Protein AF-A0A9E5M2W6-F1 (afdb_monomer)

Structure (mmCIF, N/CA/C/O backbone):
data_AF-A0A9E5M2W6-F1
#
_entry.id   AF-A0A9E5M2W6-F1
#
loop_
_atom_site.group_PDB
_atom_site.id
_atom_site.type_symbol
_atom_site.label_atom_id
_atom_site.label_alt_id
_atom_site.label_comp_id
_atom_site.label_asym_id
_atom_site.label_entity_id
_atom_site.label_seq_id
_atom_site.pdbx_PDB_ins_code
_atom_site.Cartn_x
_atom_site.Cartn_y
_atom_site.Cartn_z
_atom_site.occupancy
_atom_site.B_iso_or_equiv
_atom_site.auth_seq_id
_atom_site.auth_comp_id
_atom_site.auth_asym_id
_atom_site.auth_atom_id
_atom_site.pdbx_PDB_model_num
ATOM 1 N N . MET A 1 1 ? -10.800 33.051 -16.393 1.00 38.50 1 MET A N 1
ATOM 2 C CA . MET A 1 1 ? -10.737 33.554 -15.007 1.00 38.50 1 MET A CA 1
ATOM 3 C C . MET A 1 1 ? -11.133 32.403 -14.106 1.00 38.50 1 MET A C 1
ATOM 5 O O . MET A 1 1 ? -12.300 32.042 -14.098 1.00 38.50 1 MET A O 1
ATOM 9 N N . LEU A 1 2 ? -10.164 31.761 -13.456 1.00 43.88 2 LEU A N 1
ATOM 10 C CA . LEU A 1 2 ? -10.445 30.832 -12.364 1.00 43.88 2 LEU A CA 1
ATOM 11 C C . LEU A 1 2 ? -10.781 31.707 -11.156 1.00 43.88 2 LEU A C 1
ATOM 13 O O . LEU A 1 2 ? -9.958 32.526 -10.751 1.00 43.88 2 LEU A O 1
ATOM 17 N N . HIS A 1 3 ? -12.013 31.623 -10.663 1.00 47.31 3 HIS A N 1
ATOM 18 C CA . HIS A 1 3 ? -12.358 32.225 -9.384 1.00 47.31 3 HIS A CA 1
ATOM 19 C C . HIS A 1 3 ? -11.571 31.467 -8.318 1.00 47.31 3 HIS A C 1
ATOM 21 O O . HIS A 1 3 ? -11.836 30.289 -8.101 1.00 47.31 3 HIS A O 1
ATOM 27 N N . ALA A 1 4 ? -10.585 32.122 -7.704 1.00 54.38 4 ALA A N 1
ATOM 28 C CA . ALA A 1 4 ? -9.990 31.628 -6.474 1.00 54.38 4 ALA A CA 1
ATOM 29 C C . ALA A 1 4 ? -11.119 31.559 -5.440 1.00 54.38 4 ALA A C 1
ATOM 31 O O . ALA A 1 4 ? -11.655 32.587 -5.025 1.00 54.38 4 ALA A O 1
ATOM 32 N N . THR A 1 5 ? -11.560 30.346 -5.124 1.00 65.81 5 THR A N 1
ATOM 33 C CA . THR A 1 5 ? -12.437 30.081 -3.989 1.00 65.81 5 THR A CA 1
ATOM 34 C C . THR A 1 5 ? -11.705 30.519 -2.731 1.00 65.81 5 THR A C 1
ATOM 36 O O . THR A 1 5 ? -10.530 30.192 -2.569 1.00 65.81 5 THR A O 1
ATOM 39 N N . GLU A 1 6 ? -12.358 31.295 -1.863 1.00 70.19 6 GLU A N 1
ATOM 40 C CA . GLU A 1 6 ? -11.755 31.631 -0.573 1.00 70.19 6 GLU A CA 1
ATOM 41 C C . GLU A 1 6 ? -11.364 30.338 0.160 1.00 70.19 6 GLU A C 1
ATOM 43 O O . GLU A 1 6 ? -12.131 29.367 0.129 1.00 70.19 6 GLU A O 1
ATOM 48 N N . PRO A 1 7 ? -10.178 30.293 0.792 1.00 76.56 7 PRO A N 1
ATOM 49 C CA . PRO A 1 7 ? -9.745 29.109 1.510 1.00 76.56 7 PRO A CA 1
ATOM 50 C C . PRO A 1 7 ? -10.755 28.797 2.613 1.00 76.56 7 PRO A C 1
ATOM 52 O O . PRO A 1 7 ? -11.152 29.676 3.382 1.00 76.56 7 PRO A O 1
ATOM 55 N N . SER A 1 8 ? -11.173 27.534 2.690 1.00 80.44 8 SER A N 1
ATOM 56 C CA . SER A 1 8 ? -12.037 27.080 3.780 1.00 80.44 8 SER A CA 1
ATOM 57 C C . SER A 1 8 ? -11.358 27.355 5.128 1.00 80.44 8 SER A C 1
ATOM 59 O O . SER A 1 8 ? -10.136 27.198 5.237 1.00 80.44 8 SER A O 1
ATOM 61 N N . PRO A 1 9 ? -12.110 27.767 6.166 1.00 88.50 9 PRO A N 1
ATOM 62 C CA . PRO A 1 9 ? -11.534 27.965 7.489 1.00 88.50 9 PRO A CA 1
ATOM 63 C C . PRO A 1 9 ? -10.910 26.656 8.000 1.00 88.50 9 PRO A C 1
ATOM 65 O O . PRO A 1 9 ? -11.393 25.570 7.659 1.00 88.50 9 PRO A O 1
ATOM 68 N N . PRO A 1 10 ? -9.852 26.728 8.827 1.00 91.38 10 PRO A N 1
ATOM 69 C CA . PRO A 1 10 ? -9.228 25.533 9.372 1.00 91.38 10 PRO A CA 1
ATOM 70 C C . PRO A 1 10 ? -10.214 24.754 10.248 1.00 91.38 10 PRO A C 1
ATOM 72 O O . PRO A 1 10 ? -11.091 25.329 10.896 1.00 91.38 10 PRO A O 1
ATOM 75 N N . LEU A 1 11 ? -10.029 23.436 10.315 1.00 93.12 11 LEU A N 1
ATOM 76 C CA . LEU A 1 11 ? -10.733 22.596 11.278 1.00 93.12 11 LEU A CA 1
ATOM 77 C C . LEU A 1 11 ? -10.280 22.966 12.701 1.00 93.12 11 LEU A C 1
ATOM 79 O O . LEU A 1 11 ? -9.089 22.907 13.006 1.00 93.12 11 LEU A O 1
ATOM 83 N N . VAL A 1 12 ? -11.223 23.322 13.579 1.00 94.50 12 VAL A N 1
ATOM 84 C CA . VAL A 1 12 ? -10.950 23.681 14.981 1.00 94.50 12 VAL A CA 1
ATOM 85 C C . VAL A 1 12 ? -11.783 22.808 15.915 1.00 94.50 12 VAL A C 1
ATOM 87 O O . VAL A 1 12 ? -13.001 22.723 15.774 1.00 94.50 12 VAL A O 1
ATOM 90 N N . TYR A 1 13 ? -11.129 22.189 16.899 1.00 94.00 13 TYR A N 1
ATOM 91 C CA . TYR A 1 13 ? -11.796 21.500 18.002 1.00 94.00 13 TYR A CA 1
ATOM 92 C C . TYR A 1 13 ? -12.047 22.476 19.159 1.00 94.00 13 TYR A C 1
ATOM 94 O O . TYR A 1 13 ? -11.116 23.095 19.666 1.00 94.00 13 TYR A O 1
ATOM 102 N N . THR A 1 14 ? -13.306 22.609 19.577 1.00 96.12 14 THR A N 1
ATOM 103 C CA . THR A 1 14 ? -13.747 23.530 20.644 1.00 96.12 14 THR A CA 1
ATOM 104 C C . THR A 1 14 ? -14.371 22.809 21.842 1.00 96.12 14 THR A C 1
ATOM 106 O O . THR A 1 14 ? -14.971 23.446 22.708 1.00 96.12 14 THR A O 1
ATOM 109 N N . GLY A 1 15 ? -14.273 21.477 21.891 1.00 95.44 15 GLY A N 1
ATOM 110 C CA . GLY A 1 15 ? -14.850 20.679 22.969 1.00 95.44 15 GLY A CA 1
ATOM 111 C C . GLY A 1 15 ? -14.045 20.775 24.274 1.00 95.44 15 GLY A C 1
ATOM 112 O O . GLY A 1 15 ? -12.842 21.029 24.237 1.00 95.44 15 GLY A O 1
ATOM 113 N N . PRO A 1 16 ? -14.683 20.540 25.435 1.00 95.88 16 PRO A N 1
ATOM 114 C CA . PRO A 1 16 ? -14.036 20.662 26.742 1.00 95.88 16 PRO A CA 1
ATOM 115 C C . PRO A 1 16 ? -13.227 19.419 27.155 1.00 95.88 16 PRO A C 1
ATOM 117 O O . PRO A 1 16 ? -12.660 19.408 28.241 1.00 95.88 16 PRO A O 1
ATOM 120 N N . THR A 1 17 ? -13.226 18.346 26.354 1.00 95.31 17 THR A N 1
ATOM 121 C CA . THR A 1 17 ? -12.595 17.064 26.713 1.00 95.31 17 THR A CA 1
ATOM 122 C C . THR A 1 17 ? -11.084 17.199 26.887 1.00 95.31 17 THR A C 1
ATOM 124 O O . THR A 1 17 ? -10.396 17.665 25.979 1.00 95.31 17 THR A O 1
ATOM 127 N N . GLU A 1 18 ? -10.576 16.699 28.011 1.00 94.44 18 GLU A N 1
ATOM 128 C CA . GLU A 1 18 ? -9.147 16.560 28.301 1.00 94.44 18 GLU A CA 1
ATOM 129 C C . GLU A 1 18 ? -8.697 15.099 28.140 1.00 94.44 18 GLU A C 1
ATOM 131 O O . GLU A 1 18 ? -9.492 14.174 28.306 1.00 94.44 18 GLU A O 1
ATOM 136 N N . ILE A 1 19 ? -7.417 14.889 27.815 1.00 96.19 19 ILE A N 1
ATOM 137 C CA . ILE A 1 19 ? -6.820 13.561 27.612 1.00 96.19 19 ILE A CA 1
ATOM 138 C C . ILE A 1 19 ? -5.817 13.296 28.736 1.00 96.19 19 ILE A C 1
ATOM 140 O O . ILE A 1 19 ? -4.881 14.071 28.938 1.00 96.19 19 ILE A O 1
ATOM 144 N N . ALA A 1 20 ? -5.990 12.185 29.450 1.00 96.62 20 ALA A N 1
ATOM 145 C CA . ALA A 1 20 ? -5.060 11.726 30.475 1.00 96.62 20 ALA A CA 1
ATOM 146 C C . ALA A 1 20 ? -3.913 10.894 29.876 1.00 96.62 20 ALA A C 1
ATOM 148 O O . ALA A 1 20 ? -4.056 10.264 28.833 1.00 96.62 20 ALA A O 1
ATOM 149 N N . ALA A 1 21 ? -2.776 10.810 30.572 1.00 96.56 21 ALA A N 1
ATOM 150 C CA . ALA A 1 21 ? -1.654 9.943 30.190 1.00 96.56 21 ALA A CA 1
ATOM 151 C C . ALA A 1 21 ? -1.866 8.469 30.615 1.00 96.56 21 ALA A C 1
ATOM 153 O O . ALA A 1 21 ? -0.962 7.828 31.151 1.00 96.56 21 ALA A O 1
ATOM 154 N N . THR A 1 22 ? -3.075 7.937 30.420 1.00 96.88 22 THR A N 1
ATOM 155 C CA . THR A 1 22 ? -3.426 6.520 30.613 1.00 96.88 22 THR A CA 1
ATOM 156 C C . THR A 1 22 ? -3.586 5.826 29.262 1.00 96.88 22 THR A C 1
ATOM 158 O O . THR A 1 22 ? -3.711 6.481 28.231 1.00 96.88 22 THR A O 1
ATOM 161 N N . ALA A 1 23 ? -3.592 4.490 29.247 1.00 95.88 23 ALA A N 1
ATOM 162 C CA . ALA A 1 23 ? -3.685 3.723 28.000 1.00 95.88 23 ALA A CA 1
ATOM 163 C C . ALA A 1 23 ? -4.969 4.009 27.189 1.00 95.88 23 ALA A C 1
ATOM 165 O O . ALA A 1 23 ? -4.945 3.936 25.965 1.00 95.88 23 ALA A O 1
ATOM 166 N N . ASP A 1 24 ? -6.069 4.344 27.864 1.00 95.88 24 ASP A N 1
ATOM 167 C CA . ASP A 1 24 ? -7.360 4.722 27.275 1.00 95.88 24 ASP A CA 1
ATOM 168 C C . ASP A 1 24 ? -7.579 6.247 27.208 1.00 95.88 24 ASP A C 1
ATOM 170 O O . ASP A 1 24 ? -8.640 6.714 26.796 1.00 95.88 24 ASP A O 1
ATOM 174 N N . GLY A 1 25 ? -6.598 7.037 27.650 1.00 97.00 25 GLY A N 1
ATOM 175 C CA . GLY A 1 25 ? -6.682 8.492 27.706 1.00 97.00 25 GLY A CA 1
ATOM 176 C C . GLY A 1 25 ? -7.697 9.051 28.708 1.00 97.00 25 GLY A C 1
ATOM 177 O O . GLY A 1 25 ? -7.970 10.249 28.664 1.00 97.00 25 GLY A O 1
ATOM 178 N N . GLY A 1 26 ? -8.299 8.224 29.573 1.00 96.00 26 GLY A N 1
ATOM 179 C CA . GLY A 1 26 ? -9.438 8.617 30.410 1.00 96.00 26 GLY A CA 1
ATOM 180 C C . GLY A 1 26 ? -10.715 8.888 29.603 1.00 96.00 26 GLY A C 1
ATOM 181 O O . GLY A 1 26 ? -11.652 9.509 30.109 1.00 96.00 26 GLY A O 1
ATOM 182 N N . LEU A 1 27 ? -10.749 8.448 28.342 1.00 96.31 27 LEU A N 1
ATOM 183 C CA . LEU A 1 27 ? -11.842 8.701 27.415 1.00 96.31 27 LEU A CA 1
ATOM 184 C C . LEU A 1 27 ? -12.935 7.642 27.564 1.00 96.31 27 LEU A C 1
ATOM 186 O O . LEU A 1 27 ? -12.668 6.446 27.666 1.00 96.31 27 LEU A O 1
ATOM 190 N N . GLN A 1 28 ? -14.191 8.083 27.527 1.00 94.56 28 GLN A N 1
ATOM 191 C CA . GLN A 1 28 ? -15.324 7.163 27.494 1.00 94.56 28 GLN A CA 1
ATOM 192 C C . GLN A 1 28 ? -15.474 6.576 26.082 1.00 94.56 28 GLN A C 1
ATOM 194 O O . GLN A 1 28 ? -15.609 7.347 25.125 1.00 94.56 28 GLN A O 1
ATOM 199 N N . PRO A 1 29 ? -15.473 5.240 25.919 1.00 94.62 29 PRO A N 1
ATOM 200 C CA . PRO A 1 29 ? -15.687 4.629 24.618 1.00 94.62 29 PRO A CA 1
ATOM 201 C C . PRO A 1 29 ? -17.121 4.874 24.140 1.00 94.62 29 PRO A C 1
ATOM 203 O O . PRO A 1 29 ? -18.081 4.814 24.911 1.00 94.62 29 PRO A O 1
ATOM 206 N N . VAL A 1 30 ? -17.277 5.111 22.839 1.00 96.94 30 VAL A N 1
ATOM 207 C CA . VAL A 1 30 ? -18.600 5.172 22.207 1.00 96.94 30 VAL A CA 1
ATOM 208 C C . VAL A 1 30 ? -19.213 3.767 22.189 1.00 96.94 30 VAL A C 1
ATOM 210 O O . VAL A 1 30 ? -18.532 2.778 21.912 1.00 96.94 30 VAL A O 1
ATOM 213 N N . VAL A 1 31 ? -20.512 3.668 22.483 1.00 97.62 31 VAL A N 1
ATOM 214 C CA . VAL A 1 31 ? -21.247 2.393 22.476 1.00 97.62 31 VAL A CA 1
ATOM 215 C C . VAL A 1 31 ? -21.159 1.733 21.097 1.00 97.62 31 VAL A C 1
ATOM 217 O O . VAL A 1 31 ? -21.413 2.372 20.080 1.00 97.62 31 VAL A O 1
ATOM 220 N N . GLY A 1 32 ? -20.843 0.436 21.072 1.00 97.31 32 GLY A N 1
ATOM 221 C CA . GLY A 1 32 ? -20.819 -0.374 19.848 1.00 97.31 32 GLY A CA 1
ATOM 222 C C . GLY A 1 32 ? -19.465 -0.452 19.138 1.00 97.31 32 GLY A C 1
ATOM 223 O O . GLY A 1 32 ? -19.370 -1.140 18.125 1.00 97.31 32 GLY A O 1
ATOM 224 N N . VAL A 1 33 ? -18.413 0.193 19.658 1.00 97.44 33 VAL A N 1
ATOM 225 C CA . VAL A 1 33 ? -17.051 0.044 19.120 1.00 97.44 33 VAL A CA 1
ATOM 226 C C . VAL A 1 33 ? -16.557 -1.395 19.294 1.00 97.44 33 VAL A C 1
ATOM 228 O O . VAL A 1 33 ? -16.679 -1.985 20.367 1.00 97.44 33 VAL A O 1
ATOM 231 N N . GLN A 1 34 ? -15.965 -1.944 18.233 1.00 97.31 34 GLN A N 1
ATOM 232 C CA . GLN A 1 34 ? -15.329 -3.259 18.222 1.00 97.31 34 GLN A CA 1
ATOM 233 C C . GLN A 1 34 ? -13.864 -3.113 17.804 1.00 97.31 34 GLN A C 1
ATOM 235 O O . GLN A 1 34 ? -13.566 -2.545 16.754 1.00 97.31 34 GLN A O 1
ATOM 240 N N . ASN A 1 35 ? -12.942 -3.639 18.612 1.00 97.12 35 ASN A N 1
ATOM 241 C CA . ASN A 1 35 ? -11.522 -3.698 18.273 1.00 97.12 35 ASN A CA 1
ATOM 242 C C . ASN A 1 35 ? -11.198 -5.083 17.706 1.00 97.12 35 ASN A C 1
ATOM 244 O O . ASN A 1 35 ? -11.114 -6.059 18.449 1.00 97.12 35 ASN A O 1
ATOM 248 N N . ILE A 1 36 ? -11.027 -5.163 16.387 1.00 97.19 36 ILE A N 1
ATOM 249 C CA . ILE A 1 36 ? -10.734 -6.411 15.677 1.00 97.19 36 ILE A CA 1
ATOM 250 C C . ILE A 1 36 ? -9.246 -6.455 15.329 1.00 97.19 36 ILE A C 1
ATOM 252 O O . ILE A 1 36 ? -8.735 -5.583 14.626 1.00 97.19 36 ILE A O 1
ATOM 256 N N . GLN A 1 37 ? -8.538 -7.473 15.819 1.00 95.44 37 GLN A N 1
ATOM 257 C CA . GLN A 1 37 ? -7.155 -7.726 15.422 1.00 95.44 37 GLN A CA 1
ATOM 258 C C . GLN A 1 37 ? -7.145 -8.461 14.080 1.00 95.44 37 GLN A C 1
ATOM 260 O O . GLN A 1 37 ? -7.501 -9.632 14.015 1.00 95.44 37 GLN A O 1
ATOM 265 N N . VAL A 1 38 ? -6.719 -7.769 13.022 1.00 94.25 38 VAL A N 1
ATOM 266 C CA . VAL A 1 38 ? -6.640 -8.339 11.665 1.00 94.25 38 VAL A CA 1
ATOM 267 C C . VAL A 1 38 ? -5.375 -9.171 11.462 1.00 94.25 38 VAL A C 1
ATOM 269 O O . VAL A 1 38 ? -5.398 -10.179 10.770 1.00 94.25 38 VAL A O 1
ATOM 272 N N . PHE A 1 39 ? -4.269 -8.757 12.079 1.00 92.12 39 PHE A N 1
ATOM 273 C CA . PHE A 1 39 ? -2.987 -9.440 11.972 1.00 92.12 39 PHE A CA 1
ATOM 274 C C . PHE A 1 39 ? -2.263 -9.431 13.318 1.00 92.12 39 PHE A C 1
ATOM 276 O O . PHE A 1 39 ? -2.272 -8.426 14.037 1.00 92.12 39 PHE A O 1
ATOM 283 N N . ARG A 1 40 ? -1.610 -10.547 13.656 1.00 92.19 40 ARG A N 1
ATOM 284 C CA . ARG A 1 40 ? -0.809 -10.702 14.875 1.00 92.19 40 ARG A CA 1
ATOM 285 C C . ARG A 1 40 ? 0.581 -11.211 14.519 1.00 92.19 40 ARG A C 1
ATOM 287 O O . ARG A 1 40 ? 0.759 -12.396 14.263 1.00 92.19 40 ARG A O 1
ATOM 294 N N . ALA A 1 41 ? 1.576 -10.330 14.564 1.00 92.12 41 ALA A N 1
ATOM 295 C CA . ALA A 1 41 ? 2.956 -10.700 14.274 1.00 92.12 41 ALA A CA 1
ATOM 296 C C . ALA A 1 41 ? 3.468 -11.805 15.215 1.00 92.12 41 ALA A C 1
ATOM 298 O O . ALA A 1 41 ? 3.315 -11.723 16.439 1.00 92.12 41 ALA A O 1
ATOM 299 N N . ASN A 1 42 ? 4.107 -12.830 14.647 1.00 90.44 42 ASN A N 1
ATOM 300 C CA . ASN A 1 42 ? 4.732 -13.904 15.412 1.00 90.44 42 ASN A CA 1
ATOM 301 C C . ASN A 1 42 ? 5.871 -14.563 14.621 1.00 90.44 42 ASN A C 1
ATOM 303 O O . ASN A 1 42 ? 5.649 -15.484 13.840 1.00 90.44 42 ASN A O 1
ATOM 307 N N . ARG A 1 43 ? 7.112 -14.120 14.851 1.00 87.12 43 ARG A N 1
ATOM 308 C CA . ARG A 1 43 ? 8.281 -14.641 14.125 1.00 87.12 43 ARG A CA 1
ATOM 309 C C . ARG A 1 43 ? 8.592 -16.106 14.442 1.00 87.12 43 ARG A C 1
ATOM 311 O O . ARG A 1 43 ? 9.011 -16.840 13.556 1.00 87.12 43 ARG A O 1
ATOM 318 N N . THR A 1 44 ? 8.428 -16.530 15.695 1.00 86.38 44 THR A N 1
ATOM 319 C CA . THR A 1 44 ? 8.815 -17.881 16.147 1.00 86.38 44 THR A CA 1
ATOM 320 C C . THR A 1 44 ? 7.743 -18.933 15.874 1.00 86.38 44 THR A C 1
ATOM 322 O O . THR A 1 44 ? 8.048 -20.122 15.882 1.00 86.38 44 THR A O 1
ATOM 325 N N . ALA A 1 45 ? 6.507 -18.509 15.601 1.00 82.94 45 ALA A N 1
ATOM 326 C CA . ALA A 1 45 ? 5.417 -19.377 15.178 1.00 82.94 45 ALA A CA 1
ATOM 327 C C . ALA A 1 45 ? 4.562 -18.689 14.100 1.00 82.94 45 ALA A C 1
ATOM 329 O O . ALA A 1 45 ? 3.396 -18.360 14.326 1.00 82.94 45 ALA A O 1
ATOM 330 N N . SER A 1 46 ? 5.152 -18.482 12.918 1.00 74.38 46 SER A N 1
ATOM 331 C CA . SER A 1 46 ? 4.534 -17.764 11.790 1.00 74.38 46 SER A CA 1
ATOM 332 C C . SER A 1 46 ? 3.276 -18.435 11.233 1.00 74.38 46 SER A C 1
ATOM 334 O O . SER A 1 46 ? 2.454 -17.768 10.615 1.00 74.38 46 SER A O 1
ATOM 336 N N . ALA A 1 47 ? 3.047 -19.720 11.521 1.00 70.12 47 ALA A N 1
ATOM 337 C CA . ALA A 1 47 ? 1.767 -20.381 11.249 1.00 70.12 47 ALA A CA 1
ATOM 338 C C . ALA A 1 47 ? 0.578 -19.710 11.973 1.00 70.12 47 ALA A C 1
ATOM 340 O O . ALA A 1 47 ? -0.554 -19.820 11.518 1.00 70.12 47 ALA A O 1
ATOM 341 N N . HIS A 1 48 ? 0.829 -18.993 13.076 1.00 67.06 48 HIS A N 1
ATOM 342 C CA . HIS A 1 48 ? -0.162 -18.173 13.787 1.00 67.06 48 HIS A CA 1
ATOM 343 C C . HIS A 1 48 ? -0.177 -16.701 13.339 1.00 67.06 48 HIS A C 1
ATOM 345 O O . HIS A 1 48 ? -0.895 -15.897 13.927 1.00 67.06 48 HIS A O 1
ATOM 351 N N . ALA A 1 49 ? 0.640 -16.352 12.346 1.00 75.56 49 ALA A N 1
ATOM 352 C CA . ALA A 1 49 ? 0.734 -15.039 11.712 1.00 75.56 49 ALA A CA 1
ATOM 353 C C . ALA A 1 49 ? 0.554 -15.181 10.191 1.00 75.56 49 ALA A C 1
ATOM 355 O O . ALA A 1 49 ? 1.242 -14.527 9.410 1.00 75.56 49 ALA A O 1
ATOM 356 N N . ASP A 1 50 ? -0.306 -16.115 9.774 1.00 73.44 50 ASP A N 1
ATOM 357 C CA . ASP A 1 50 ? -0.668 -16.351 8.373 1.00 73.44 50 ASP A CA 1
ATOM 358 C C . ASP A 1 50 ? 0.528 -16.547 7.421 1.00 73.44 50 ASP A C 1
ATOM 360 O O . ASP A 1 50 ? 0.484 -16.205 6.242 1.00 73.44 50 ASP A O 1
ATOM 364 N N . GLY A 1 51 ? 1.622 -17.111 7.941 1.00 70.31 51 GLY A N 1
ATOM 365 C CA . GLY A 1 51 ? 2.849 -17.388 7.196 1.00 70.31 51 GLY A CA 1
ATOM 366 C C . GLY A 1 51 ? 3.833 -16.219 7.105 1.00 70.31 51 GLY A C 1
ATOM 367 O O . GLY A 1 51 ? 4.948 -16.425 6.628 1.00 70.31 51 GLY A O 1
ATOM 368 N N . LEU A 1 52 ? 3.486 -15.026 7.597 1.00 77.19 52 LEU A N 1
ATOM 369 C CA . LEU A 1 52 ? 4.402 -13.885 7.648 1.00 77.19 52 LEU A CA 1
ATOM 370 C C . LEU A 1 52 ? 5.327 -13.978 8.873 1.00 77.19 52 LEU A C 1
ATOM 372 O O . LEU A 1 52 ? 4.900 -14.273 9.989 1.00 77.19 52 LEU A O 1
ATOM 376 N N . THR A 1 53 ? 6.617 -13.701 8.676 1.00 83.38 53 THR A N 1
ATOM 377 C CA . THR A 1 53 ? 7.630 -13.656 9.753 1.00 83.38 53 THR A CA 1
ATOM 378 C C . THR A 1 53 ? 7.931 -12.240 10.248 1.00 83.38 53 T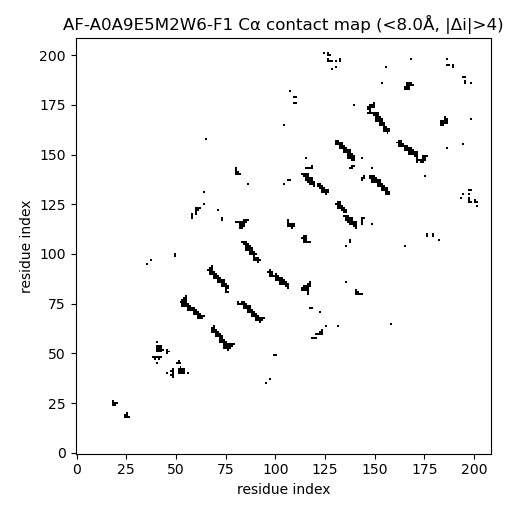HR A C 1
ATOM 380 O O . THR A 1 53 ? 8.670 -12.066 11.223 1.00 83.38 53 THR A O 1
ATOM 383 N N . ASP A 1 54 ? 7.369 -11.244 9.567 1.00 90.44 54 ASP A N 1
ATOM 384 C CA . ASP A 1 54 ? 7.599 -9.820 9.784 1.00 90.44 54 ASP A CA 1
ATOM 385 C C . ASP A 1 54 ? 6.992 -9.344 11.104 1.00 90.44 54 ASP A C 1
ATOM 387 O O . ASP A 1 54 ? 5.823 -9.599 11.414 1.00 90.44 54 ASP A O 1
ATOM 391 N N . THR A 1 55 ? 7.786 -8.620 11.895 1.00 93.94 55 THR A N 1
ATOM 392 C CA . THR A 1 55 ? 7.324 -8.030 13.161 1.00 93.94 55 THR A CA 1
ATOM 393 C C . THR A 1 55 ? 7.220 -6.514 13.121 1.00 93.94 55 THR A C 1
ATOM 395 O O . THR A 1 55 ? 6.629 -5.944 14.033 1.00 93.94 55 THR A O 1
ATOM 398 N N . TYR A 1 56 ? 7.730 -5.867 12.072 1.00 95.56 56 TYR A N 1
ATOM 399 C CA . TYR A 1 56 ? 7.395 -4.484 11.758 1.00 95.56 56 TYR A CA 1
ATOM 400 C C . TYR A 1 56 ? 6.216 -4.482 10.790 1.00 95.56 56 TYR A C 1
ATOM 402 O O . TYR A 1 56 ? 6.315 -5.030 9.698 1.00 95.56 56 TYR A O 1
ATOM 410 N N . ASN A 1 57 ? 5.088 -3.908 11.202 1.00 95.25 57 ASN A N 1
ATOM 411 C CA . ASN A 1 57 ? 3.885 -3.794 10.380 1.00 95.25 57 ASN A CA 1
ATOM 412 C C . ASN A 1 57 ? 3.270 -2.421 10.646 1.00 95.25 57 ASN A C 1
ATOM 414 O O . ASN A 1 57 ? 2.999 -2.092 11.804 1.00 95.25 57 ASN A O 1
ATOM 418 N N . HIS A 1 58 ? 3.088 -1.602 9.612 1.00 96.38 58 HIS A N 1
ATOM 419 C CA . HIS A 1 58 ? 2.683 -0.210 9.803 1.00 96.38 58 HIS A CA 1
ATOM 420 C C . HIS A 1 58 ? 1.905 0.368 8.611 1.00 96.38 58 HIS A C 1
ATOM 422 O O . HIS A 1 58 ? 1.681 -0.308 7.609 1.00 96.38 58 HIS A O 1
ATOM 428 N N . ALA A 1 59 ? 1.474 1.626 8.750 1.00 97.12 59 ALA A N 1
ATOM 429 C CA . ALA A 1 59 ? 0.815 2.431 7.718 1.00 97.12 59 ALA A CA 1
ATOM 430 C C . ALA A 1 59 ? -0.367 1.730 7.006 1.00 97.12 59 ALA A C 1
ATOM 432 O O . ALA A 1 59 ? -0.321 1.533 5.789 1.00 97.12 59 ALA A O 1
ATOM 433 N N . PRO A 1 60 ? -1.433 1.353 7.740 1.00 98.06 60 PRO A N 1
ATOM 434 C CA . PRO A 1 60 ? -2.596 0.722 7.135 1.00 98.06 60 PRO A CA 1
ATOM 435 C C . PRO A 1 60 ? -3.350 1.690 6.215 1.00 98.06 60 PRO A C 1
ATOM 437 O O . PRO A 1 60 ? -3.562 2.853 6.558 1.00 98.06 60 PRO A O 1
ATOM 440 N N . MET A 1 61 ? -3.816 1.178 5.082 1.00 98.62 61 MET A N 1
ATOM 441 C CA . MET A 1 61 ? -4.743 1.834 4.162 1.00 98.62 61 MET A CA 1
ATOM 442 C C . MET A 1 61 ? -5.973 0.951 4.018 1.00 98.62 61 MET A C 1
ATOM 444 O O . MET A 1 61 ? -5.846 -0.269 3.932 1.00 98.62 61 MET A O 1
ATOM 448 N N . LEU A 1 62 ? -7.160 1.552 3.989 1.00 98.56 62 LEU A N 1
ATOM 449 C CA . LEU A 1 62 ? -8.425 0.824 3.949 1.00 98.56 62 LEU A CA 1
ATOM 450 C C . LEU A 1 62 ? -9.280 1.316 2.782 1.00 98.56 62 LEU A C 1
ATOM 452 O O . LEU A 1 62 ? -9.461 2.519 2.609 1.00 98.56 62 LEU A O 1
ATOM 456 N N . ALA A 1 63 ? -9.838 0.383 2.018 1.00 98.44 63 ALA A N 1
ATOM 457 C CA . ALA A 1 63 ? -10.861 0.653 1.015 1.00 98.44 63 ALA A CA 1
ATOM 458 C C . ALA A 1 63 ? -12.038 -0.310 1.178 1.00 98.44 63 ALA A C 1
ATOM 460 O O . ALA A 1 63 ? -11.880 -1.426 1.673 1.00 98.44 63 ALA A O 1
ATOM 461 N N . TYR A 1 64 ? -13.217 0.117 0.729 1.00 98.44 64 TYR A N 1
ATOM 462 C CA . TYR A 1 64 ? -14.368 -0.759 0.548 1.00 98.44 64 TYR A CA 1
ATOM 463 C C . TYR A 1 64 ? -14.763 -0.761 -0.923 1.00 98.44 64 TYR A C 1
ATOM 465 O O . TYR A 1 64 ? -15.015 0.295 -1.503 1.00 98.44 64 TYR A O 1
ATOM 473 N N . TRP A 1 65 ? -14.795 -1.939 -1.533 1.00 98.62 65 TRP A N 1
ATOM 474 C CA . TRP A 1 65 ? -15.048 -2.087 -2.958 1.00 98.62 65 TRP A CA 1
ATOM 475 C C . TRP A 1 65 ? -15.717 -3.430 -3.238 1.00 98.62 65 TRP A C 1
ATOM 477 O O . TRP A 1 65 ? -15.340 -4.448 -2.663 1.00 98.62 65 TRP A O 1
ATOM 487 N N . HIS A 1 66 ? -16.750 -3.429 -4.085 1.00 96.75 66 HIS A N 1
ATOM 488 C CA . HIS A 1 66 ? -17.475 -4.640 -4.499 1.00 96.75 66 HIS A CA 1
ATOM 489 C C . HIS A 1 66 ? -17.879 -5.562 -3.329 1.00 96.75 66 HIS A C 1
ATOM 491 O O . HIS A 1 66 ? -17.732 -6.782 -3.381 1.00 96.75 66 HIS A O 1
ATOM 497 N N . GLY A 1 67 ? -18.405 -4.971 -2.251 1.00 97.19 67 GLY A N 1
ATOM 498 C CA . GLY A 1 67 ? -18.908 -5.733 -1.108 1.00 97.19 67 GLY A CA 1
ATOM 499 C C . GLY A 1 67 ? -17.836 -6.181 -0.109 1.00 97.19 67 GLY A C 1
ATOM 500 O O . GLY A 1 67 ? -18.140 -6.993 0.762 1.00 97.19 67 GLY A O 1
ATOM 501 N N . ARG A 1 68 ? -16.587 -5.713 -0.236 1.00 98.12 68 ARG A N 1
ATOM 502 C CA . ARG A 1 68 ? -15.451 -6.168 0.576 1.00 98.12 68 ARG A CA 1
ATOM 503 C C . ARG A 1 68 ? -14.606 -5.014 1.090 1.00 98.12 68 ARG A C 1
ATOM 505 O O . ARG A 1 68 ? -14.382 -4.036 0.385 1.00 98.12 68 ARG A O 1
ATOM 512 N N . PHE A 1 69 ? -14.078 -5.182 2.293 1.00 98.62 69 PHE A N 1
ATOM 513 C CA . PHE A 1 69 ? -12.974 -4.401 2.827 1.00 98.62 69 PHE A CA 1
ATOM 514 C C . PHE A 1 69 ? -11.650 -4.920 2.279 1.00 98.62 69 PHE A C 1
ATOM 516 O O . PHE A 1 69 ? -11.417 -6.127 2.264 1.00 98.62 69 PHE A O 1
ATOM 523 N N . TYR A 1 70 ? -10.770 -4.004 1.901 1.00 98.69 70 TYR A N 1
ATOM 524 C CA . TYR A 1 70 ? -9.388 -4.255 1.517 1.00 98.69 70 TYR A CA 1
ATOM 525 C C . TYR A 1 70 ? -8.489 -3.471 2.463 1.00 98.69 70 TYR A C 1
ATOM 527 O O . TYR A 1 70 ? -8.613 -2.251 2.551 1.00 98.69 70 TYR A O 1
ATOM 535 N N . LEU A 1 71 ? -7.610 -4.174 3.173 1.00 98.56 71 LEU A N 1
ATOM 536 C CA . LEU A 1 71 ? -6.639 -3.593 4.091 1.00 98.56 71 LEU A CA 1
ATOM 537 C C . LEU A 1 71 ? -5.237 -3.860 3.555 1.00 98.56 71 LEU A C 1
ATOM 539 O O . LEU A 1 71 ? -4.784 -5.006 3.511 1.00 98.56 71 LEU A O 1
ATOM 543 N N . GLU A 1 72 ? -4.567 -2.790 3.158 1.00 98.25 72 GLU A N 1
ATOM 544 C CA . GLU A 1 72 ? -3.166 -2.798 2.758 1.00 98.25 72 GLU A CA 1
ATOM 545 C C . GLU A 1 72 ? -2.306 -2.260 3.903 1.00 98.25 72 GLU A C 1
ATOM 547 O O . GLU A 1 72 ? -2.706 -1.319 4.581 1.00 98.25 72 GLU A O 1
ATOM 552 N N . TYR A 1 73 ? -1.127 -2.832 4.125 1.00 97.75 73 TYR A N 1
ATOM 553 C CA . TYR A 1 73 ? -0.142 -2.319 5.077 1.00 97.75 73 TYR A CA 1
ATOM 554 C C . TYR A 1 73 ? 1.273 -2.682 4.624 1.00 97.75 73 TYR A C 1
ATOM 556 O O . TYR A 1 73 ? 1.470 -3.632 3.861 1.00 97.75 73 TYR A O 1
ATOM 564 N N . LEU A 1 74 ? 2.270 -1.926 5.083 1.00 96.69 74 LEU A N 1
ATOM 565 C CA . LEU A 1 74 ? 3.673 -2.262 4.843 1.00 96.69 74 LEU A CA 1
ATOM 566 C C . LEU A 1 74 ? 4.212 -3.165 5.956 1.00 96.69 74 LEU A C 1
ATOM 568 O O . LEU A 1 74 ? 3.822 -3.024 7.119 1.00 96.69 74 LEU A O 1
ATOM 572 N N . SER A 1 75 ? 5.114 -4.072 5.590 1.00 94.56 75 SER A N 1
ATOM 573 C CA . SER A 1 75 ? 5.723 -5.053 6.490 1.00 94.56 75 SER A CA 1
ATOM 574 C C . SER A 1 75 ? 7.233 -5.130 6.295 1.00 94.56 75 SER A C 1
ATOM 576 O O . SER A 1 75 ? 7.732 -4.965 5.181 1.00 94.56 75 SER A O 1
ATOM 578 N N . GLY A 1 76 ? 7.954 -5.389 7.381 1.00 93.44 76 GLY A N 1
ATOM 579 C CA . GLY A 1 76 ? 9.395 -5.612 7.392 1.00 93.44 76 GLY A CA 1
ATOM 580 C C . GLY A 1 76 ? 9.821 -6.499 8.558 1.00 93.44 76 GLY A C 1
ATOM 581 O O . GLY A 1 76 ? 9.065 -6.742 9.506 1.00 93.44 76 GLY A O 1
ATOM 582 N N . ALA A 1 77 ? 11.063 -6.975 8.510 1.00 91.75 77 ALA A N 1
ATOM 583 C CA . ALA A 1 77 ? 11.531 -8.003 9.432 1.00 91.75 77 ALA A CA 1
ATOM 584 C C . ALA A 1 77 ? 11.412 -7.585 10.907 1.00 91.75 77 ALA A C 1
ATOM 586 O O . ALA A 1 77 ? 10.846 -8.337 11.710 1.00 91.75 77 ALA A O 1
ATOM 587 N N . VAL A 1 78 ? 11.952 -6.411 11.273 1.00 93.50 78 VAL A N 1
ATOM 588 C CA . VAL A 1 78 ? 12.052 -5.973 12.679 1.00 93.50 78 VAL A CA 1
ATOM 589 C C . VAL A 1 78 ? 11.827 -4.479 12.882 1.00 93.50 78 VAL A C 1
ATOM 591 O O . VAL A 1 78 ? 10.983 -4.129 13.705 1.00 93.50 78 VAL A O 1
ATOM 594 N N . ASN A 1 79 ? 12.580 -3.624 12.180 1.00 94.94 79 ASN A N 1
ATOM 595 C CA . ASN A 1 79 ? 12.591 -2.184 12.424 1.00 94.94 79 ASN A CA 1
ATOM 596 C C . ASN A 1 79 ? 12.038 -1.395 11.238 1.00 94.94 79 ASN A C 1
ATOM 598 O O . ASN A 1 79 ? 12.006 -1.862 10.099 1.00 94.94 79 ASN A O 1
ATOM 602 N N . GLU A 1 80 ? 11.639 -0.162 11.532 1.00 93.25 80 GLU A N 1
ATOM 603 C CA . GLU A 1 80 ? 11.344 0.836 10.516 1.00 93.25 80 GLU A CA 1
ATOM 604 C C . GLU A 1 80 ? 12.590 1.123 9.674 1.00 93.25 80 GLU A C 1
ATOM 606 O O . GLU A 1 80 ? 13.682 1.289 10.211 1.00 93.25 80 GLU A O 1
ATOM 611 N N . HIS A 1 81 ? 12.408 1.179 8.354 1.00 93.56 81 HIS A N 1
ATOM 612 C CA . HIS A 1 81 ? 13.452 1.451 7.357 1.00 93.56 81 HIS A CA 1
ATOM 613 C C . HIS A 1 81 ? 14.588 0.414 7.260 1.00 93.56 81 HIS A C 1
ATOM 615 O O . HIS A 1 81 ? 15.518 0.605 6.475 1.00 93.56 81 HIS A O 1
ATOM 621 N N . ASP A 1 82 ? 14.485 -0.724 7.949 1.00 92.75 82 ASP A N 1
ATOM 622 C CA . ASP A 1 82 ? 15.296 -1.893 7.611 1.00 92.75 82 ASP A CA 1
ATOM 623 C C . ASP A 1 82 ? 14.813 -2.465 6.276 1.00 92.75 82 ASP A C 1
ATOM 625 O O . ASP A 1 82 ? 13.625 -2.732 6.096 1.00 92.75 82 ASP A O 1
ATOM 629 N N . ASN A 1 83 ? 15.729 -2.680 5.334 1.00 91.94 83 ASN A N 1
ATOM 630 C CA . ASN A 1 83 ? 15.401 -3.325 4.067 1.00 91.94 83 ASN A CA 1
ATOM 631 C C . ASN A 1 83 ? 15.606 -4.852 4.158 1.00 91.94 83 ASN A C 1
ATOM 633 O O . ASN A 1 83 ? 16.536 -5.296 4.836 1.00 91.94 83 ASN A O 1
ATOM 637 N N . PRO A 1 84 ? 14.781 -5.667 3.473 1.00 95.06 84 PRO A N 1
ATOM 638 C CA . PRO A 1 84 ? 13.644 -5.287 2.629 1.00 95.06 84 PRO A CA 1
ATOM 639 C C . PRO A 1 84 ? 12.375 -4.951 3.428 1.00 95.06 84 PRO A C 1
ATOM 641 O O . PRO A 1 84 ? 12.101 -5.567 4.458 1.00 95.06 84 PRO A O 1
ATOM 644 N N . THR A 1 85 ? 11.537 -4.066 2.879 1.00 96.44 85 THR A N 1
ATOM 645 C CA . THR A 1 85 ? 10.119 -3.991 3.267 1.00 96.44 85 THR A CA 1
ATOM 646 C C . THR A 1 85 ? 9.212 -4.199 2.059 1.00 96.44 85 THR A C 1
ATOM 648 O O . THR A 1 85 ? 9.569 -3.898 0.917 1.00 96.44 85 THR A O 1
ATOM 651 N N . VAL A 1 86 ? 8.032 -4.756 2.311 1.00 96.50 86 VAL A N 1
ATOM 652 C CA . VAL A 1 86 ? 7.034 -5.125 1.300 1.00 96.50 86 VAL A CA 1
ATOM 653 C C . VAL A 1 86 ? 5.688 -4.492 1.624 1.00 96.50 86 VAL A C 1
ATOM 655 O O . VAL A 1 86 ? 5.470 -3.993 2.726 1.00 96.50 86 VAL A O 1
ATOM 658 N N . THR A 1 87 ? 4.761 -4.540 0.673 1.00 97.75 87 THR A N 1
ATOM 659 C CA . THR A 1 87 ? 3.362 -4.168 0.902 1.00 97.75 87 THR A CA 1
ATOM 660 C C . THR A 1 87 ? 2.475 -5.402 0.811 1.00 97.75 87 THR A C 1
ATOM 662 O O . THR A 1 87 ? 2.478 -6.106 -0.206 1.00 97.75 87 THR A O 1
ATOM 665 N N . SER A 1 88 ? 1.703 -5.638 1.866 1.00 95.69 88 SER A N 1
ATOM 666 C CA . SER A 1 88 ? 0.796 -6.770 2.032 1.00 95.69 88 SER A CA 1
ATOM 667 C C . SER A 1 88 ? -0.661 -6.329 1.937 1.00 95.69 88 SER A C 1
ATOM 669 O O . SER A 1 88 ? -0.996 -5.192 2.255 1.00 95.69 88 SER A O 1
ATOM 671 N N . LEU A 1 89 ? -1.532 -7.245 1.516 1.00 96.75 89 LEU A N 1
ATOM 672 C CA . LEU A 1 89 ? -2.973 -7.045 1.395 1.00 96.75 89 LEU A CA 1
ATOM 673 C C . LEU A 1 89 ? -3.725 -8.199 2.051 1.00 96.75 89 LEU A C 1
ATOM 675 O O . LEU A 1 89 ? -3.437 -9.365 1.779 1.00 96.75 89 LEU A O 1
ATOM 679 N N . THR A 1 90 ? -4.752 -7.863 2.819 1.00 96.44 90 THR A N 1
ATOM 680 C CA . THR A 1 90 ? -5.809 -8.779 3.258 1.00 96.44 90 THR A CA 1
ATOM 681 C C . THR A 1 90 ? -7.183 -8.188 2.925 1.00 96.44 90 THR A C 1
ATOM 683 O O . THR A 1 90 ? -7.305 -6.994 2.645 1.00 96.44 90 THR A O 1
ATOM 686 N N . ASN A 1 91 ? -8.222 -9.022 2.884 1.00 97.62 91 ASN A N 1
ATOM 687 C CA . ASN A 1 91 ? -9.590 -8.578 2.638 1.00 97.62 91 ASN A CA 1
ATOM 688 C C . ASN A 1 91 ? -10.601 -9.295 3.537 1.00 97.62 91 ASN A C 1
ATOM 690 O O . ASN A 1 91 ? -10.337 -10.382 4.053 1.00 97.62 91 ASN A O 1
ATOM 694 N N . SER A 1 92 ? -11.772 -8.683 3.686 1.00 98.19 92 SER A N 1
ATOM 695 C CA . SER A 1 92 ? -12.883 -9.209 4.475 1.00 98.19 92 SER A CA 1
ATOM 696 C C . SER A 1 92 ? -14.225 -8.820 3.858 1.00 98.19 92 SER A C 1
ATOM 698 O O . SER A 1 92 ? -14.377 -7.716 3.343 1.00 98.19 92 SER A O 1
ATOM 700 N N . ALA A 1 93 ? -15.211 -9.715 3.907 1.00 97.94 93 ALA A N 1
ATOM 701 C CA . ALA A 1 93 ? -16.577 -9.410 3.471 1.00 97.94 93 ALA A CA 1
ATOM 702 C C . ALA A 1 93 ? -17.428 -8.770 4.585 1.00 97.94 93 ALA A C 1
ATOM 704 O O . ALA A 1 93 ? -18.385 -8.060 4.293 1.00 97.94 93 ALA A O 1
ATOM 705 N N . ASP A 1 94 ? -17.086 -9.021 5.851 1.00 97.94 94 ASP A N 1
ATOM 706 C CA . ASP A 1 94 ? -17.879 -8.651 7.031 1.00 97.94 94 ASP A CA 1
ATOM 707 C C . ASP A 1 94 ? -17.146 -7.686 7.983 1.00 97.94 94 ASP A C 1
ATOM 709 O O . ASP A 1 94 ? -17.745 -7.179 8.926 1.00 97.94 94 ASP A O 1
ATOM 713 N N . GLY A 1 95 ? -15.859 -7.417 7.743 1.00 97.56 95 GLY A N 1
ATOM 714 C CA . GLY A 1 95 ? -14.995 -6.615 8.613 1.00 97.56 95 GLY A CA 1
ATOM 715 C C . GLY A 1 95 ? -14.504 -7.356 9.865 1.00 97.56 95 GLY A C 1
ATOM 716 O O . GLY A 1 95 ? -13.718 -6.798 10.631 1.00 97.56 95 GLY A O 1
ATOM 717 N N . LEU A 1 96 ? -14.919 -8.610 10.063 1.00 97.06 96 LEU A N 1
ATOM 718 C CA . LEU A 1 96 ? -14.623 -9.427 11.244 1.00 97.06 96 LEU A CA 1
ATOM 719 C C . LEU A 1 96 ? -13.677 -10.579 10.901 1.00 97.06 96 LEU A C 1
ATOM 721 O O . LEU A 1 96 ? -12.706 -10.828 11.613 1.00 97.06 96 LEU A O 1
ATOM 725 N N . THR A 1 97 ? -13.951 -11.257 9.791 1.00 96.38 97 THR A N 1
ATOM 726 C CA . THR A 1 97 ? -13.213 -12.418 9.309 1.00 96.38 97 THR A CA 1
ATOM 727 C C . THR A 1 97 ? -12.340 -11.995 8.139 1.00 96.38 97 THR A C 1
ATOM 729 O O . THR A 1 97 ? -12.846 -11.596 7.087 1.00 96.38 97 THR A O 1
ATOM 732 N N . TRP A 1 98 ? -11.025 -12.079 8.311 1.00 95.88 98 TRP A N 1
ATOM 733 C CA . TRP A 1 98 ? -10.049 -11.606 7.332 1.00 95.88 98 TRP A CA 1
ATOM 734 C C . TRP A 1 98 ? -9.310 -12.775 6.685 1.00 95.88 98 TRP A C 1
ATOM 736 O O . TRP A 1 98 ? -9.024 -13.782 7.329 1.00 95.88 98 TRP A O 1
ATOM 746 N N . SER A 1 99 ? -9.021 -12.658 5.389 1.00 94.19 99 SER A N 1
ATOM 747 C CA . SER A 1 99 ? -8.194 -13.635 4.681 1.00 94.19 99 SER A CA 1
ATOM 748 C C . SER A 1 99 ? -6.743 -13.581 5.162 1.00 94.19 99 SER A C 1
ATOM 750 O O . SER A 1 99 ? -6.273 -12.520 5.574 1.00 94.19 99 SER A O 1
ATOM 752 N N . ALA A 1 100 ? -5.991 -14.666 4.983 1.00 92.56 100 ALA A N 1
ATOM 753 C CA . ALA A 1 100 ? -4.541 -14.619 5.147 1.00 92.56 100 ALA A CA 1
ATOM 754 C C . ALA A 1 100 ? -3.940 -13.478 4.286 1.00 92.56 100 ALA A C 1
ATOM 756 O O . ALA A 1 100 ? -4.260 -13.397 3.090 1.00 92.56 100 ALA A O 1
ATOM 757 N N . PRO A 1 101 ? -3.130 -12.568 4.856 1.00 93.00 101 PRO A N 1
ATOM 758 C CA . PRO A 1 101 ? -2.444 -11.540 4.095 1.00 93.00 101 PRO A CA 1
ATOM 759 C C . PRO A 1 101 ? -1.494 -12.145 3.061 1.00 93.00 101 PRO A C 1
ATOM 761 O O . PRO A 1 101 ? -0.868 -13.181 3.274 1.00 93.00 101 PRO A O 1
ATOM 764 N N . ARG A 1 102 ? -1.352 -11.453 1.933 1.00 91.56 102 ARG A N 1
ATOM 765 C CA . ARG A 1 102 ? -0.387 -11.791 0.882 1.00 91.56 102 ARG A CA 1
ATOM 766 C C . ARG A 1 102 ? 0.369 -10.552 0.434 1.00 91.56 102 ARG A C 1
ATOM 768 O O . ARG A 1 102 ? -0.204 -9.466 0.382 1.00 91.56 102 ARG A O 1
ATOM 775 N N . VAL A 1 103 ? 1.624 -10.724 0.039 1.00 95.25 103 VAL A N 1
ATOM 776 C CA . VAL A 1 103 ? 2.422 -9.642 -0.550 1.00 95.25 103 VAL A CA 1
ATOM 777 C C . VAL A 1 103 ? 1.845 -9.262 -1.915 1.00 95.25 103 VAL A C 1
ATOM 779 O O . VAL A 1 103 ? 1.685 -10.116 -2.787 1.00 95.25 103 VAL A O 1
ATOM 782 N N . ILE A 1 104 ? 1.541 -7.977 -2.106 1.00 97.50 104 ILE A N 1
ATOM 783 C CA . ILE A 1 104 ? 1.032 -7.428 -3.373 1.00 97.50 104 ILE A CA 1
ATOM 784 C C . ILE A 1 104 ? 2.036 -6.524 -4.088 1.00 97.50 104 ILE A C 1
ATOM 786 O O . ILE A 1 104 ? 1.963 -6.415 -5.313 1.00 97.50 104 ILE A O 1
ATOM 790 N N . PHE A 1 105 ? 3.000 -5.964 -3.352 1.00 98.44 105 PHE A N 1
ATOM 791 C CA . PHE A 1 105 ? 4.186 -5.304 -3.896 1.00 98.44 105 PHE A CA 1
ATOM 792 C C . PHE A 1 105 ? 5.429 -5.833 -3.164 1.00 98.44 105 PHE A C 1
ATOM 794 O O . PHE A 1 105 ? 5.660 -5.463 -2.009 1.00 98.44 105 PHE A O 1
ATOM 801 N N . PRO A 1 106 ? 6.215 -6.728 -3.787 1.00 97.62 106 PRO A N 1
ATOM 802 C CA . PRO A 1 106 ? 7.454 -7.221 -3.199 1.00 97.62 106 PRO A CA 1
ATOM 803 C C . PRO A 1 106 ? 8.557 -6.164 -3.304 1.00 97.62 106 PRO A C 1
ATOM 805 O O . PRO A 1 106 ? 8.503 -5.294 -4.179 1.00 97.62 106 PRO A O 1
ATOM 808 N N . ALA A 1 107 ? 9.568 -6.272 -2.442 1.00 97.75 107 ALA A N 1
ATOM 809 C CA . ALA A 1 107 ? 10.754 -5.430 -2.492 1.00 97.75 107 ALA A CA 1
ATOM 810 C C . ALA A 1 107 ? 11.559 -5.692 -3.773 1.00 97.75 107 ALA A C 1
ATOM 812 O O . ALA A 1 107 ? 11.621 -6.819 -4.267 1.00 97.75 107 ALA A O 1
ATOM 813 N N . ILE A 1 108 ? 12.207 -4.652 -4.289 1.00 98.38 108 ILE A N 1
ATOM 814 C CA . ILE A 1 108 ? 13.080 -4.720 -5.460 1.00 98.38 108 ILE A CA 1
ATOM 815 C C . ILE A 1 108 ? 14.531 -4.719 -4.976 1.00 98.38 108 ILE A C 1
ATOM 817 O O . ILE A 1 108 ? 14.895 -3.897 -4.138 1.00 98.38 108 ILE A O 1
ATOM 821 N N . THR A 1 109 ? 15.354 -5.630 -5.499 1.00 98.31 109 THR A N 1
ATOM 822 C CA . THR A 1 109 ? 16.809 -5.598 -5.296 1.00 98.31 109 THR A CA 1
ATOM 823 C C . THR A 1 109 ? 17.418 -4.459 -6.106 1.00 98.31 109 THR A C 1
ATOM 825 O O . THR A 1 109 ? 17.190 -4.358 -7.311 1.00 98.31 109 THR A O 1
ATOM 828 N N . LEU A 1 110 ? 18.182 -3.610 -5.432 1.00 97.88 110 LEU A N 1
ATOM 829 C CA . LEU A 1 110 ? 18.865 -2.451 -5.987 1.00 97.88 110 LEU A CA 1
ATOM 830 C C . LEU A 1 110 ? 20.266 -2.841 -6.501 1.00 97.88 110 LEU A C 1
ATOM 832 O O . LEU A 1 110 ? 20.788 -3.896 -6.130 1.00 97.88 110 LEU A O 1
ATOM 836 N N . PRO A 1 111 ? 20.900 -2.015 -7.357 1.00 97.19 111 PRO A N 1
ATOM 837 C CA . PRO A 1 111 ? 22.214 -2.316 -7.937 1.00 97.19 111 PRO A CA 1
ATOM 838 C C . PRO A 1 111 ? 23.338 -2.597 -6.932 1.00 97.19 111 PRO A C 1
ATOM 840 O O . PRO A 1 111 ? 24.270 -3.329 -7.253 1.00 97.19 111 PRO A O 1
ATOM 843 N N . ASP A 1 112 ? 23.261 -2.026 -5.732 1.00 96.44 112 ASP A N 1
ATOM 844 C CA . ASP A 1 112 ? 24.244 -2.219 -4.661 1.00 96.44 112 ASP A CA 1
ATOM 845 C C . ASP A 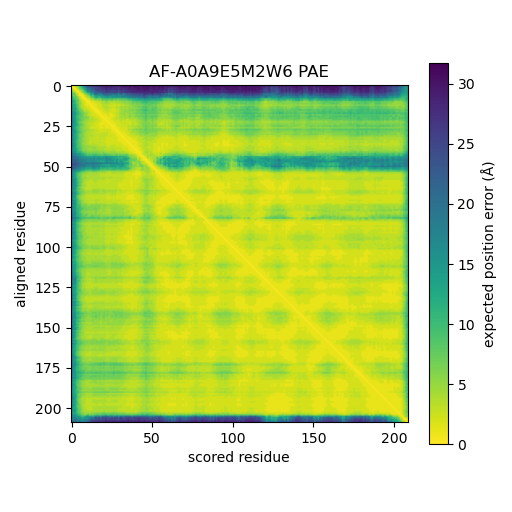1 112 ? 23.979 -3.467 -3.795 1.00 96.44 112 ASP A C 1
ATOM 847 O O . ASP A 1 112 ? 24.714 -3.733 -2.844 1.00 96.44 112 ASP A O 1
ATOM 851 N N . GLY A 1 113 ? 22.944 -4.246 -4.123 1.00 96.81 113 GLY A N 1
ATOM 852 C CA . GLY A 1 113 ? 22.531 -5.442 -3.392 1.00 96.81 113 GLY A CA 1
ATOM 853 C C . GLY A 1 113 ? 21.589 -5.177 -2.217 1.00 96.81 113 GLY A C 1
ATOM 854 O O . GLY A 1 113 ? 21.099 -6.139 -1.625 1.00 96.81 113 GLY A O 1
ATOM 855 N 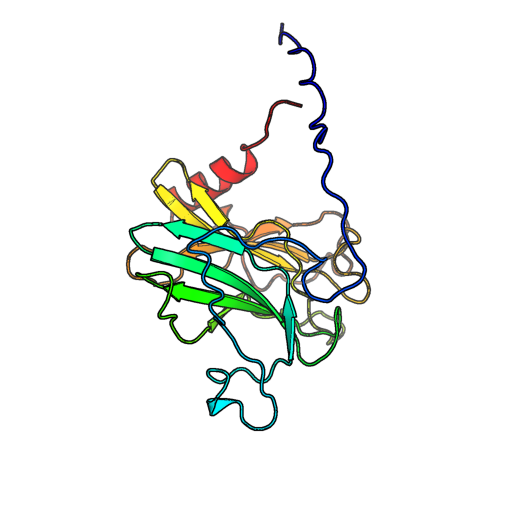N . THR A 1 114 ? 21.294 -3.916 -1.887 1.00 97.06 114 THR A N 1
ATOM 856 C CA . THR A 1 114 ? 20.239 -3.581 -0.921 1.00 97.06 114 THR A CA 1
ATOM 857 C C . THR A 1 114 ? 18.852 -3.766 -1.539 1.00 97.06 114 THR A C 1
ATOM 859 O O . THR A 1 114 ? 18.704 -4.058 -2.729 1.00 97.06 114 THR A O 1
ATOM 862 N N . HIS A 1 115 ? 17.803 -3.625 -0.732 1.00 97.88 115 HIS A N 1
ATOM 863 C CA . HIS A 1 115 ? 16.424 -3.694 -1.198 1.00 97.88 115 HIS A CA 1
ATOM 864 C C . HIS A 1 115 ? 15.676 -2.379 -0.981 1.00 97.88 115 HIS A C 1
ATOM 866 O O . HIS A 1 115 ? 15.971 -1.609 -0.067 1.00 97.88 115 HIS A O 1
ATOM 872 N N . THR A 1 116 ? 14.653 -2.145 -1.799 1.00 98.19 116 THR A N 1
ATOM 873 C CA . THR A 1 116 ? 13.730 -1.024 -1.597 1.00 98.19 116 THR A CA 1
ATOM 874 C C . THR A 1 116 ? 12.971 -1.137 -0.279 1.00 98.19 116 THR A C 1
ATOM 876 O O . THR A 1 116 ? 12.660 -2.238 0.185 1.00 98.19 116 THR A O 1
ATOM 879 N N . ILE A 1 117 ? 12.565 0.016 0.241 1.00 98.19 117 ILE A N 1
ATOM 880 C CA . ILE A 1 117 ? 11.673 0.148 1.388 1.00 98.19 117 ILE A CA 1
ATOM 881 C C . ILE A 1 117 ? 10.325 0.689 0.886 1.00 98.19 117 ILE A C 1
ATOM 883 O O . ILE A 1 117 ? 10.242 1.804 0.371 1.00 98.19 117 ILE A O 1
ATOM 887 N N . ALA A 1 118 ? 9.263 -0.100 1.025 1.00 98.06 118 ALA A N 1
ATOM 888 C CA . ALA A 1 118 ? 7.884 0.332 0.852 1.00 98.06 118 ALA A CA 1
ATOM 889 C C . ALA A 1 118 ? 7.522 1.451 1.847 1.00 98.06 118 ALA A C 1
ATOM 891 O O . ALA A 1 118 ? 7.716 1.289 3.051 1.00 98.06 118 ALA A O 1
ATOM 892 N N . HIS A 1 119 ? 6.964 2.566 1.361 1.00 97.62 119 HIS A N 1
ATOM 893 C CA . HIS A 1 119 ? 6.455 3.650 2.214 1.00 97.62 119 HIS A CA 1
ATOM 894 C C . HIS A 1 119 ? 5.343 4.454 1.519 1.00 97.62 119 HIS A C 1
ATOM 896 O O . HIS A 1 119 ? 5.617 5.325 0.695 1.00 97.62 119 HIS A O 1
ATOM 902 N N . GLN A 1 120 ? 4.077 4.225 1.877 1.00 95.12 120 GLN A N 1
ATOM 903 C CA . GLN A 1 120 ? 2.934 4.901 1.253 1.00 95.12 120 GLN A CA 1
ATOM 904 C C . GLN A 1 120 ? 2.029 5.621 2.271 1.00 95.12 120 GLN A C 1
ATOM 906 O O . GLN A 1 120 ? 2.027 5.330 3.466 1.00 95.12 120 GLN A O 1
ATOM 911 N N . ARG A 1 121 ? 1.325 6.651 1.784 1.00 96.69 121 ARG A N 1
ATOM 912 C CA . ARG A 1 121 ? 0.336 7.463 2.530 1.00 96.69 121 ARG A CA 1
ATOM 913 C C . ARG A 1 121 ? -1.056 7.410 1.892 1.00 96.69 121 ARG A C 1
ATOM 915 O O . ARG A 1 121 ? -1.951 8.143 2.287 1.00 96.69 121 ARG A O 1
ATOM 922 N N . MET A 1 122 ? -1.182 6.594 0.854 1.00 97.12 122 MET A N 1
ATOM 923 C CA . MET A 1 122 ? -2.395 6.324 0.103 1.00 97.12 122 MET A CA 1
ATOM 924 C C . MET A 1 122 ? -2.122 5.040 -0.677 1.00 97.12 122 MET A C 1
ATOM 926 O O . MET A 1 122 ? -1.187 5.010 -1.486 1.00 97.12 122 MET A O 1
ATOM 930 N N . GLY A 1 123 ? -2.909 4.006 -0.382 1.00 98.06 123 GLY A N 1
ATOM 931 C CA . GLY A 1 123 ? -2.772 2.671 -0.967 1.00 98.06 123 GLY A CA 1
ATOM 932 C C . GLY A 1 123 ? -3.878 2.313 -1.956 1.00 98.06 123 GLY A C 1
ATOM 933 O O . GLY A 1 123 ? -3.720 1.361 -2.703 1.00 98.06 123 GLY A O 1
ATOM 934 N N . PHE A 1 124 ? -4.980 3.069 -2.019 1.00 98.75 124 PHE A N 1
ATOM 935 C CA . PHE A 1 124 ? -6.122 2.717 -2.867 1.00 98.75 124 PHE A CA 1
ATOM 936 C C . PHE A 1 124 ? -6.708 3.896 -3.630 1.00 98.75 124 PHE A C 1
ATOM 938 O O . PHE A 1 124 ? -6.794 5.010 -3.116 1.00 98.75 124 PHE A O 1
ATOM 945 N N . TYR A 1 125 ? -7.206 3.606 -4.830 1.00 98.56 125 TYR A N 1
ATOM 946 C CA . TYR A 1 125 ? -8.023 4.518 -5.618 1.00 98.56 125 TYR A CA 1
ATOM 947 C C . TYR A 1 125 ? -9.117 3.745 -6.353 1.00 98.56 125 TYR A C 1
ATOM 949 O O . TYR A 1 125 ? -8.824 2.802 -7.086 1.00 98.56 125 TYR A O 1
ATOM 957 N N . VAL A 1 126 ? -10.376 4.147 -6.163 1.00 98.31 126 VAL A N 1
ATOM 958 C CA . VAL A 1 126 ? -11.490 3.664 -6.988 1.00 98.31 126 VAL A CA 1
ATOM 959 C C . VAL A 1 126 ? -11.637 4.627 -8.158 1.00 98.31 126 VAL A C 1
ATOM 961 O O . VAL A 1 126 ? -11.980 5.794 -7.965 1.00 98.31 126 VAL A O 1
ATOM 964 N N . ALA A 1 127 ? -11.333 4.148 -9.358 1.00 97.94 127 ALA A N 1
ATOM 965 C CA . ALA A 1 127 ? -11.378 4.946 -10.572 1.00 97.94 127 ALA A CA 1
ATOM 966 C C . ALA A 1 127 ? -12.826 5.241 -11.012 1.00 97.94 127 ALA A C 1
ATOM 968 O O . ALA A 1 127 ? -13.748 4.521 -10.615 1.00 97.94 127 ALA A O 1
ATOM 969 N N . PRO A 1 128 ? -13.057 6.272 -11.852 1.00 97.75 128 PRO A N 1
ATOM 970 C CA . PRO A 1 128 ? -14.402 6.633 -12.311 1.00 97.75 128 PRO A CA 1
ATOM 971 C C . PRO A 1 128 ? -15.134 5.517 -13.069 1.00 97.75 128 PRO A C 1
ATOM 973 O O . PRO A 1 128 ? -16.362 5.490 -13.085 1.00 97.75 128 PRO A O 1
ATOM 976 N N . ASP A 1 129 ? -14.394 4.592 -13.684 1.00 96.50 129 ASP A N 1
ATOM 977 C CA . ASP A 1 129 ? -14.933 3.408 -14.361 1.00 96.50 129 ASP A CA 1
ATOM 978 C C . ASP A 1 129 ? -15.221 2.234 -13.402 1.00 96.50 129 ASP A C 1
ATOM 980 O O . ASP A 1 129 ? -15.645 1.164 -13.834 1.00 96.50 129 ASP A O 1
ATOM 984 N N . GLY A 1 130 ? -15.014 2.436 -12.099 1.00 97.94 130 GLY A N 1
ATOM 985 C CA . GLY A 1 130 ? -15.282 1.468 -11.044 1.00 97.94 130 GLY A CA 1
ATOM 986 C C . GLY A 1 130 ? -14.128 0.518 -10.739 1.00 97.94 130 GLY A C 1
ATOM 987 O O . GLY A 1 130 ? -14.284 -0.312 -9.847 1.00 97.94 130 GLY A O 1
ATOM 988 N N . ARG A 1 131 ? -12.974 0.614 -11.413 1.00 98.44 131 ARG A N 1
ATOM 989 C CA . ARG A 1 131 ? -11.804 -0.230 -11.107 1.00 98.44 131 ARG A CA 1
ATOM 990 C C . ARG A 1 131 ? -11.166 0.146 -9.771 1.00 98.44 131 ARG A C 1
ATOM 992 O O . ARG A 1 131 ? -11.105 1.322 -9.419 1.00 98.44 131 ARG A O 1
ATOM 999 N N . LEU A 1 132 ? -10.629 -0.841 -9.055 1.00 98.81 132 LEU A N 1
ATOM 1000 C CA . LEU A 1 132 ? -9.835 -0.614 -7.848 1.00 98.81 132 LEU A CA 1
ATOM 1001 C C . LEU A 1 132 ? -8.341 -0.703 -8.166 1.00 98.81 132 LEU A C 1
ATOM 1003 O O . LEU A 1 132 ? -7.829 -1.761 -8.530 1.00 98.81 132 LEU A O 1
ATOM 1007 N N . LEU A 1 133 ? -7.627 0.402 -7.975 1.00 98.88 133 LEU A N 1
ATOM 1008 C CA . LEU A 1 133 ? -6.170 0.446 -8.014 1.00 98.88 133 LEU A CA 1
ATOM 1009 C C . LEU A 1 133 ? -5.611 0.302 -6.598 1.00 98.88 133 LEU A C 1
ATOM 1011 O O . LEU A 1 133 ? -6.066 0.989 -5.684 1.00 98.88 133 LEU A O 1
ATOM 1015 N N . ALA A 1 134 ? -4.600 -0.551 -6.445 1.00 98.88 134 ALA A N 1
ATOM 1016 C CA . ALA A 1 134 ? -3.725 -0.604 -5.278 1.00 98.88 134 ALA A CA 1
ATOM 1017 C C . ALA A 1 134 ? -2.390 0.077 -5.598 1.00 98.88 134 ALA A C 1
ATOM 1019 O O . ALA A 1 134 ? -1.913 -0.012 -6.735 1.00 98.88 134 ALA A O 1
ATOM 1020 N N . LEU A 1 135 ? -1.779 0.742 -4.618 1.00 98.81 135 LEU A N 1
ATOM 1021 C CA . LEU A 1 135 ? -0.592 1.570 -4.804 1.00 98.81 135 LEU A CA 1
ATOM 1022 C C . LEU A 1 135 ? 0.449 1.337 -3.721 1.00 98.81 135 LEU A C 1
ATOM 1024 O O . LEU A 1 135 ? 0.138 1.227 -2.548 1.00 98.81 135 LEU A O 1
ATOM 1028 N N . SER A 1 136 ? 1.716 1.392 -4.114 1.00 98.31 136 SER A N 1
ATOM 1029 C CA . SER A 1 136 ? 2.837 1.418 -3.177 1.00 98.31 136 SER A CA 1
ATOM 1030 C C . SER A 1 136 ? 3.910 2.378 -3.675 1.00 98.31 136 SER A C 1
ATOM 1032 O O . SER A 1 136 ? 3.824 2.924 -4.776 1.00 98.31 136 SER A O 1
ATOM 1034 N N . PHE A 1 137 ? 4.922 2.634 -2.860 1.00 98.44 137 PHE A N 1
ATOM 1035 C CA . PHE A 1 137 ? 6.051 3.473 -3.230 1.00 98.44 137 PHE A CA 1
ATOM 1036 C C . PHE A 1 137 ? 7.349 2.783 -2.843 1.00 98.44 137 PHE A C 1
ATOM 1038 O O . PHE A 1 137 ? 7.501 2.347 -1.706 1.00 98.44 137 PHE A O 1
ATOM 1045 N N . TYR A 1 138 ? 8.275 2.717 -3.792 1.00 98.50 138 TYR A N 1
ATOM 1046 C CA . TYR A 1 138 ? 9.573 2.079 -3.646 1.00 98.50 138 TYR A CA 1
ATOM 1047 C C . TYR A 1 138 ? 10.635 3.114 -3.271 1.00 98.50 138 TYR A C 1
ATOM 1049 O O . TYR A 1 138 ? 11.233 3.737 -4.148 1.00 98.50 138 TYR A O 1
ATOM 1057 N N . GLY A 1 139 ? 10.857 3.300 -1.970 1.00 98.06 139 GLY A N 1
ATOM 1058 C CA . GLY A 1 139 ? 11.934 4.118 -1.413 1.00 98.06 139 GLY A CA 1
ATOM 1059 C C . GLY A 1 139 ? 13.286 3.407 -1.417 1.00 98.06 139 GLY A C 1
ATOM 1060 O O . GLY A 1 139 ? 13.348 2.177 -1.500 1.00 98.06 139 GLY A O 1
ATOM 1061 N N . THR A 1 140 ? 14.367 4.173 -1.305 1.00 97.25 140 THR A N 1
ATOM 1062 C CA . THR A 1 140 ? 15.739 3.673 -1.128 1.00 97.25 140 THR A CA 1
ATOM 1063 C C . THR A 1 140 ? 16.197 3.874 0.324 1.00 97.25 140 THR A C 1
ATOM 1065 O O . THR A 1 140 ? 15.779 4.831 0.979 1.00 97.25 140 THR A O 1
ATOM 1068 N N . PRO A 1 141 ? 17.003 2.959 0.891 1.00 95.31 141 PRO A N 1
ATOM 1069 C CA . PRO A 1 141 ? 17.601 3.167 2.207 1.00 95.31 141 PRO A CA 1
ATOM 1070 C C . PRO A 1 141 ? 18.638 4.308 2.182 1.00 95.31 141 PRO A C 1
ATOM 1072 O O . PRO A 1 141 ? 19.240 4.563 1.142 1.00 95.31 141 PRO A O 1
ATOM 1075 N N . PRO A 1 142 ? 18.916 4.960 3.328 1.00 94.75 142 PRO A N 1
ATOM 1076 C CA . PRO A 1 142 ? 18.269 4.775 4.633 1.00 94.75 142 PRO A CA 1
ATOM 1077 C C . PRO A 1 142 ? 16.976 5.594 4.798 1.00 94.75 142 PRO A C 1
ATOM 1079 O O . PRO A 1 142 ? 16.233 5.375 5.752 1.00 94.75 142 PRO A O 1
ATOM 1082 N N . SER A 1 143 ? 16.714 6.535 3.889 1.00 94.88 143 SER A N 1
ATOM 1083 C CA . SER A 1 143 ? 15.634 7.520 3.989 1.00 94.88 143 SER A CA 1
ATOM 1084 C C . SER A 1 143 ? 14.651 7.338 2.830 1.00 94.88 143 SER A C 1
ATOM 1086 O O . SER A 1 143 ? 14.767 8.022 1.817 1.00 94.88 143 SER A O 1
ATOM 1088 N N . PRO A 1 144 ? 13.646 6.453 2.950 1.00 95.06 144 PRO A N 1
ATOM 1089 C CA . PRO A 1 144 ? 12.829 6.035 1.809 1.00 95.06 144 PRO A CA 1
ATOM 1090 C C . PRO A 1 144 ? 11.967 7.140 1.199 1.00 95.06 144 PRO A C 1
ATOM 1092 O O . PRO A 1 144 ? 11.423 6.968 0.114 1.00 95.06 144 PRO A O 1
ATOM 1095 N N . ASN A 1 145 ? 11.799 8.258 1.891 1.00 95.38 145 ASN A N 1
ATOM 1096 C CA . ASN A 1 145 ? 10.885 9.345 1.571 1.00 95.38 145 ASN A CA 1
ATOM 1097 C C . ASN A 1 145 ? 11.601 10.685 1.324 1.00 95.38 145 ASN A C 1
ATOM 1099 O O . ASN A 1 145 ? 10.968 11.734 1.421 1.00 95.38 145 ASN A O 1
ATOM 1103 N N . ASP A 1 146 ? 12.893 10.665 0.993 1.00 96.19 146 ASP A N 1
ATOM 1104 C CA . ASP A 1 146 ? 13.699 11.861 0.696 1.00 96.19 146 ASP A CA 1
ATOM 1105 C C . ASP A 1 146 ? 13.589 12.356 -0.761 1.00 96.19 146 ASP A C 1
ATOM 1107 O O . ASP A 1 146 ? 14.169 13.378 -1.124 1.00 96.19 146 ASP A O 1
ATOM 1111 N N . GLY A 1 147 ? 12.822 11.646 -1.593 1.00 95.81 147 GLY A N 1
ATOM 1112 C CA . GLY A 1 147 ? 12.652 11.952 -3.012 1.00 95.81 147 GLY A CA 1
ATOM 1113 C C . GLY A 1 147 ? 13.558 11.154 -3.951 1.00 95.81 147 GLY A C 1
ATOM 1114 O O . GLY A 1 147 ? 13.380 11.275 -5.163 1.00 95.81 147 GLY A O 1
ATOM 1115 N N . LYS A 1 148 ? 14.429 10.276 -3.436 1.00 97.00 148 LYS A N 1
ATOM 1116 C CA . LYS A 1 148 ? 15.414 9.533 -4.244 1.00 97.00 148 LYS A CA 1
ATOM 1117 C C . LYS A 1 148 ? 15.103 8.063 -4.510 1.00 97.00 148 LYS A C 1
ATOM 1119 O O . LYS A 1 148 ? 15.773 7.414 -5.317 1.00 97.00 148 LYS A O 1
ATOM 1124 N N . GLY A 1 149 ? 14.022 7.565 -3.910 1.00 97.56 149 GLY A N 1
ATOM 1125 C CA . GLY A 1 149 ? 13.447 6.257 -4.222 1.00 97.56 149 GLY A CA 1
ATOM 1126 C C . GLY A 1 149 ? 13.090 6.077 -5.703 1.00 97.56 149 GLY A C 1
ATOM 1127 O O . GLY A 1 149 ? 12.999 7.039 -6.458 1.00 97.56 149 GLY A O 1
ATOM 1128 N N . LEU A 1 150 ? 12.821 4.843 -6.131 1.00 98.19 150 LEU A N 1
ATOM 1129 C CA . LEU A 1 150 ? 12.501 4.522 -7.527 1.00 98.19 150 LEU A CA 1
ATOM 1130 C C . LEU A 1 150 ? 11.220 5.216 -8.017 1.00 98.19 150 LEU A C 1
ATOM 1132 O O . LEU A 1 150 ? 11.173 5.715 -9.143 1.00 98.19 150 LEU A O 1
ATOM 1136 N N . GLY A 1 151 ? 10.179 5.247 -7.183 1.00 98.00 151 GLY A N 1
ATOM 1137 C CA . GLY A 1 151 ? 8.901 5.865 -7.524 1.00 98.00 151 GLY A CA 1
ATOM 1138 C C . GLY A 1 151 ? 7.684 5.107 -7.007 1.00 98.00 151 GLY A C 1
ATOM 1139 O O . GLY A 1 151 ? 7.779 4.141 -6.250 1.00 98.00 151 GLY A O 1
ATOM 1140 N N . ARG A 1 152 ? 6.510 5.564 -7.439 1.00 98.56 152 ARG A N 1
ATOM 1141 C CA . ARG A 1 152 ? 5.206 5.001 -7.096 1.00 98.56 152 ARG A CA 1
ATOM 1142 C C . ARG A 1 152 ? 4.822 3.889 -8.066 1.00 98.56 152 ARG A C 1
ATOM 1144 O O . ARG A 1 152 ? 4.880 4.068 -9.285 1.00 98.56 152 ARG 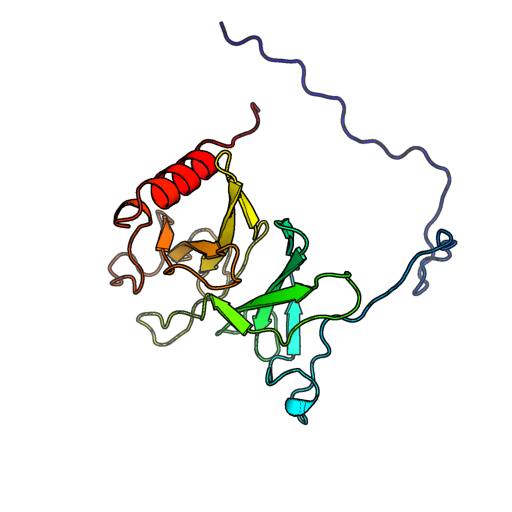A O 1
ATOM 1151 N N . ALA A 1 153 ? 4.380 2.772 -7.510 1.00 98.69 153 ALA A N 1
ATOM 1152 C CA . ALA A 1 153 ? 3.846 1.629 -8.224 1.00 98.69 153 ALA A CA 1
ATOM 1153 C C . ALA A 1 153 ? 2.324 1.545 -8.091 1.00 98.69 153 ALA A C 1
ATOM 1155 O O . ALA A 1 153 ? 1.732 2.096 -7.162 1.00 98.69 153 ALA A O 1
ATOM 1156 N N . VAL A 1 154 ? 1.709 0.853 -9.041 1.00 98.88 154 VAL A N 1
ATOM 1157 C CA . VAL A 1 154 ? 0.271 0.630 -9.136 1.00 98.88 154 VAL A CA 1
ATOM 1158 C C . VAL A 1 154 ? 0.000 -0.762 -9.700 1.00 98.88 154 VAL A C 1
ATOM 1160 O O . VAL A 1 154 ? 0.767 -1.277 -10.519 1.00 98.88 154 VAL A O 1
ATOM 1163 N N . ARG A 1 155 ? -1.101 -1.375 -9.275 1.00 98.88 155 ARG A N 1
ATOM 1164 C CA . ARG A 1 155 ? -1.701 -2.540 -9.933 1.00 98.88 155 ARG A CA 1
ATOM 1165 C C . ARG A 1 155 ? -3.207 -2.542 -9.711 1.00 98.88 155 ARG A C 1
ATOM 1167 O O . ARG A 1 155 ? -3.686 -1.943 -8.753 1.00 98.88 155 ARG A O 1
ATOM 1174 N N . GLU A 1 156 ? -3.945 -3.231 -10.567 1.00 98.81 156 GLU A N 1
ATOM 1175 C CA . GLU A 1 156 ? -5.386 -3.407 -10.382 1.00 98.81 156 GLU A CA 1
ATOM 1176 C C . GLU A 1 156 ? -5.689 -4.571 -9.429 1.00 98.81 156 GLU A C 1
ATOM 1178 O O . GLU A 1 156 ? -5.020 -5.609 -9.464 1.00 98.81 156 GLU A O 1
ATOM 1183 N N . ILE A 1 157 ? -6.716 -4.398 -8.599 1.00 98.75 157 ILE A N 1
ATOM 1184 C CA . ILE A 1 157 ? -7.419 -5.481 -7.914 1.00 98.75 157 ILE A CA 1
ATOM 1185 C C . ILE A 1 157 ? -8.710 -5.735 -8.696 1.00 98.75 157 ILE A C 1
ATOM 1187 O O . ILE A 1 157 ? -9.577 -4.866 -8.767 1.00 98.75 157 ILE A O 1
ATOM 1191 N N . HIS A 1 158 ? -8.846 -6.927 -9.271 1.00 98.31 158 HIS A N 1
ATOM 1192 C CA . HIS A 1 158 ? -10.033 -7.307 -10.031 1.00 98.31 158 HIS A CA 1
ATOM 1193 C C . HIS A 1 158 ? -11.158 -7.806 -9.111 1.00 98.31 158 HIS A C 1
ATOM 1195 O O . HIS A 1 158 ? -10.931 -8.192 -7.961 1.00 98.31 158 HIS A O 1
ATOM 1201 N N . ALA A 1 159 ? -12.393 -7.825 -9.624 1.00 95.69 159 ALA A N 1
ATOM 1202 C CA . ALA A 1 159 ? -13.593 -8.166 -8.847 1.00 95.69 159 ALA A CA 1
ATOM 1203 C C . ALA A 1 159 ? -13.588 -9.605 -8.299 1.00 95.69 159 ALA A C 1
ATOM 1205 O O . ALA A 1 159 ? -14.201 -9.881 -7.269 1.00 95.69 159 ALA A O 1
ATOM 1206 N N . ASP A 1 160 ? -12.873 -10.514 -8.960 1.00 95.25 160 ASP A N 1
ATOM 1207 C CA . ASP A 1 160 ? -12.658 -11.894 -8.512 1.00 95.25 160 ASP A CA 1
ATOM 1208 C C . ASP A 1 160 ? -11.536 -12.025 -7.459 1.00 95.25 160 ASP A C 1
ATOM 1210 O O . ASP A 1 160 ? -11.246 -13.121 -6.982 1.00 95.25 160 ASP A O 1
ATOM 1214 N N . GLY A 1 161 ? -10.901 -10.911 -7.079 1.00 93.50 161 GLY A N 1
ATOM 1215 C CA . GLY A 1 161 ? -9.783 -10.859 -6.143 1.00 93.50 161 GLY A CA 1
ATOM 1216 C C . GLY A 1 161 ? -8.428 -11.200 -6.765 1.00 93.50 161 GLY A C 1
ATOM 1217 O O . GLY A 1 161 ? -7.426 -11.234 -6.040 1.00 93.50 161 GLY A O 1
ATOM 1218 N N . SER A 1 162 ? -8.357 -11.451 -8.074 1.00 97.25 162 SER A N 1
ATOM 1219 C CA . SER A 1 162 ? -7.086 -11.556 -8.790 1.00 97.25 162 SER A CA 1
ATOM 1220 C C . SER A 1 162 ? -6.419 -10.181 -8.910 1.00 97.25 162 SER A C 1
ATOM 1222 O O . SER A 1 162 ? -7.040 -9.136 -8.703 1.00 97.25 162 SER A O 1
ATOM 1224 N N . LEU A 1 163 ? -5.111 -10.177 -9.162 1.00 98.38 163 LEU A N 1
ATOM 1225 C CA . LEU A 1 163 ? -4.315 -8.956 -9.195 1.00 98.38 163 LEU A CA 1
ATOM 1226 C C . LEU A 1 163 ? -3.679 -8.779 -10.573 1.00 98.38 163 LEU A C 1
ATOM 1228 O O . LEU A 1 163 ? -2.940 -9.659 -11.017 1.00 98.38 163 LEU A O 1
ATOM 1232 N N . GLY A 1 164 ? -3.875 -7.614 -11.189 1.00 98.50 164 GLY A N 1
ATOM 1233 C CA . GLY A 1 164 ? -3.203 -7.234 -12.433 1.00 98.50 164 GLY A CA 1
ATOM 1234 C C . GLY A 1 164 ? -1.692 -7.063 -12.245 1.00 98.50 164 GLY A C 1
ATOM 1235 O O . GLY A 1 164 ? -1.195 -7.053 -11.117 1.00 98.50 164 GLY A O 1
ATOM 1236 N N . ASN A 1 165 ? -0.933 -6.928 -13.332 1.00 98.56 165 ASN A N 1
ATOM 1237 C CA . ASN A 1 165 ? 0.524 -6.757 -13.262 1.00 98.56 165 ASN A CA 1
ATOM 1238 C C . ASN A 1 165 ? 0.926 -5.464 -12.528 1.00 98.56 165 ASN A C 1
ATOM 1240 O O . ASN A 1 165 ? 0.220 -4.455 -12.583 1.00 98.56 165 ASN A O 1
ATOM 1244 N N . ILE A 1 166 ? 2.086 -5.493 -11.867 1.00 98.88 166 ILE A N 1
ATOM 1245 C CA . ILE A 1 166 ? 2.680 -4.304 -11.244 1.00 98.88 166 ILE A CA 1
ATOM 1246 C C . ILE A 1 166 ? 3.242 -3.399 -12.340 1.00 98.88 166 ILE A C 1
ATOM 1248 O O . ILE A 1 166 ? 3.953 -3.863 -13.230 1.00 98.88 166 ILE A O 1
ATOM 1252 N N . HIS A 1 167 ? 2.945 -2.109 -12.234 1.00 98.88 167 HIS A N 1
ATOM 1253 C CA . HIS A 1 167 ? 3.492 -1.057 -13.078 1.00 98.88 167 HIS A CA 1
ATOM 1254 C C . HIS A 1 167 ? 3.998 0.098 -12.215 1.00 98.88 167 HIS A C 1
ATOM 1256 O O . HIS A 1 167 ? 3.506 0.316 -11.109 1.00 98.88 167 HIS A O 1
ATOM 1262 N N . PHE A 1 168 ? 4.932 0.893 -12.725 1.00 98.81 168 PHE A N 1
ATOM 1263 C CA . PHE A 1 168 ? 5.212 2.213 -12.167 1.00 98.81 168 PHE A CA 1
ATOM 1264 C C . PHE A 1 168 ? 4.198 3.225 -12.706 1.00 98.81 168 PHE A C 1
ATOM 1266 O O . PHE A 1 168 ? 4.063 3.380 -13.919 1.00 98.81 168 PHE A O 1
ATOM 1273 N N . ILE A 1 169 ? 3.505 3.935 -11.810 1.00 98.62 169 ILE A N 1
ATOM 1274 C CA . ILE A 1 169 ? 2.608 5.040 -12.188 1.00 98.62 169 ILE A CA 1
ATOM 1275 C C . ILE A 1 169 ? 3.363 6.364 -12.301 1.00 98.62 169 ILE A C 1
ATOM 1277 O O . ILE A 1 169 ? 3.042 7.207 -13.133 1.00 98.62 169 ILE A O 1
ATOM 1281 N N . ARG A 1 170 ? 4.396 6.548 -11.471 1.00 97.56 170 ARG A N 1
ATOM 1282 C CA . ARG A 1 170 ? 5.231 7.749 -11.470 1.00 97.56 170 ARG A CA 1
ATOM 1283 C C . ARG A 1 170 ? 6.613 7.425 -10.929 1.00 97.56 170 ARG A C 1
ATOM 1285 O O . ARG A 1 170 ? 6.729 6.974 -9.794 1.00 97.56 170 ARG A O 1
ATOM 1292 N N . LEU A 1 171 ? 7.648 7.687 -11.716 1.00 97.94 171 LEU A N 1
ATOM 1293 C CA . LEU A 1 171 ? 9.035 7.599 -11.263 1.00 97.94 171 LEU A CA 1
ATOM 1294 C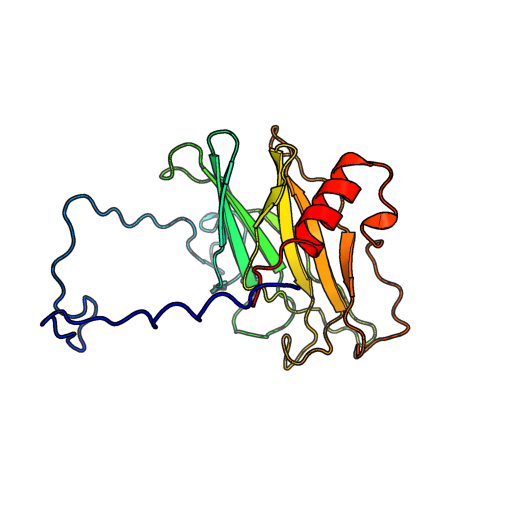 C . LEU A 1 171 ? 9.453 8.903 -10.592 1.00 97.94 171 LEU A C 1
ATOM 1296 O O . LEU A 1 171 ? 8.964 9.976 -10.957 1.00 97.94 171 LEU A O 1
ATOM 1300 N N . ASN A 1 172 ? 10.372 8.810 -9.636 1.00 97.75 172 ASN A N 1
ATOM 1301 C CA . ASN A 1 172 ? 11.039 10.008 -9.146 1.00 97.75 172 ASN A CA 1
ATOM 1302 C C . ASN A 1 172 ? 12.057 10.492 -10.183 1.00 97.75 172 ASN A C 1
ATOM 1304 O O . ASN A 1 172 ? 12.623 9.701 -10.940 1.00 97.75 172 ASN A O 1
ATOM 1308 N N . THR A 1 173 ? 12.279 11.803 -10.220 1.00 94.81 173 THR A N 1
ATOM 1309 C CA . THR A 1 173 ? 13.233 12.416 -11.153 1.00 94.81 173 THR A CA 1
ATOM 1310 C C . THR A 1 173 ? 14.675 12.248 -10.672 1.00 94.81 173 THR A C 1
ATOM 1312 O O . THR A 1 173 ? 15.542 11.914 -11.472 1.00 94.81 173 THR A O 1
ATOM 1315 N N . ASP A 1 174 ? 14.923 12.438 -9.373 1.00 95.06 174 ASP A N 1
ATOM 1316 C CA . ASP A 1 174 ? 16.259 12.434 -8.756 1.00 95.06 174 ASP A CA 1
ATOM 1317 C C . ASP A 1 174 ? 16.553 11.098 -8.057 1.00 95.06 174 ASP A C 1
ATOM 1319 O O . ASP A 1 174 ? 16.671 11.030 -6.841 1.00 95.06 174 ASP A O 1
ATOM 1323 N N . ARG A 1 175 ? 16.560 9.997 -8.818 1.00 96.38 175 ARG A N 1
ATOM 1324 C CA . ARG A 1 175 ? 16.735 8.641 -8.264 1.00 96.38 175 ARG A CA 1
ATOM 1325 C C . ARG A 1 175 ? 18.195 8.365 -7.916 1.00 96.38 175 ARG A C 1
ATOM 1327 O O . ARG A 1 175 ? 19.062 8.673 -8.727 1.00 96.38 175 ARG A O 1
ATOM 1334 N N . ASP A 1 176 ? 18.443 7.649 -6.817 1.00 95.25 176 ASP A N 1
ATOM 1335 C CA . ASP A 1 176 ? 19.797 7.174 -6.460 1.00 95.25 176 ASP A CA 1
ATOM 1336 C C . ASP A 1 176 ? 20.409 6.270 -7.545 1.00 95.25 176 ASP A C 1
ATOM 1338 O O . ASP A 1 176 ? 21.617 6.274 -7.776 1.00 95.25 176 ASP A O 1
ATOM 1342 N N . PHE A 1 177 ? 19.558 5.512 -8.246 1.00 95.00 177 PHE A N 1
ATOM 1343 C CA . PHE A 1 177 ? 19.950 4.594 -9.315 1.00 95.00 177 PHE A CA 1
ATOM 1344 C C . PHE A 1 177 ? 19.246 4.958 -10.635 1.00 95.00 177 PHE A C 1
ATOM 1346 O O . PHE A 1 177 ? 18.278 4.297 -11.027 1.00 95.00 177 PHE A O 1
ATOM 1353 N N . PRO A 1 178 ? 19.682 6.022 -11.334 1.00 94.38 178 PRO A N 1
ATOM 1354 C CA . PRO A 1 178 ? 18.979 6.536 -12.51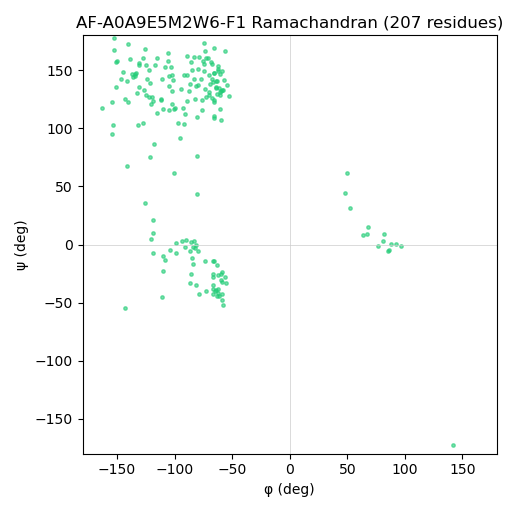1 1.00 94.38 178 PRO A CA 1
ATOM 1355 C C . PRO A 1 178 ? 19.005 5.563 -13.701 1.00 94.38 178 PRO A C 1
ATOM 1357 O O . PRO A 1 178 ? 17.995 5.438 -14.399 1.00 94.38 178 PRO A O 1
ATOM 1360 N N . ASP A 1 179 ? 20.109 4.829 -13.871 1.00 94.69 179 ASP A N 1
ATOM 1361 C CA . ASP A 1 179 ? 20.330 3.873 -14.968 1.00 94.69 179 ASP A CA 1
ATOM 1362 C C . ASP A 1 179 ? 19.858 2.446 -14.643 1.00 94.69 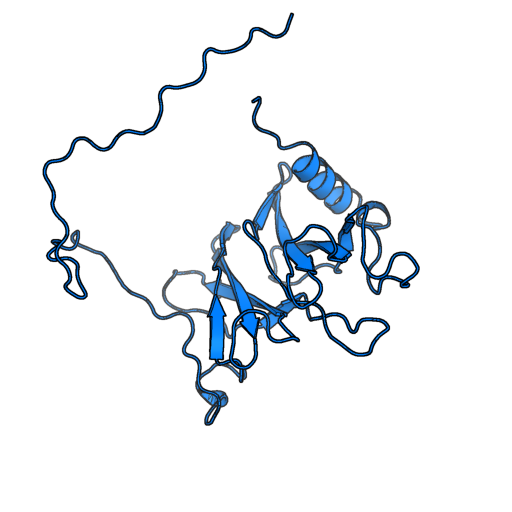179 ASP A C 1
ATOM 1364 O O . ASP A 1 179 ? 20.060 1.519 -15.429 1.00 94.69 179 ASP A O 1
ATOM 1368 N N . PHE A 1 180 ? 19.242 2.236 -13.475 1.00 95.12 180 PHE A N 1
ATOM 1369 C CA . PHE A 1 180 ? 18.770 0.915 -13.072 1.00 95.12 180 PHE A CA 1
ATOM 1370 C C . PHE A 1 180 ? 17.629 0.436 -13.989 1.00 95.1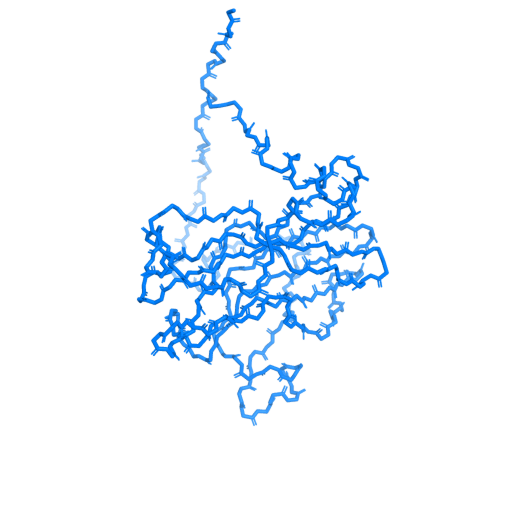2 180 PHE A C 1
ATOM 1372 O O . PHE A 1 180 ? 16.595 1.115 -14.071 1.00 95.12 180 PHE A O 1
ATOM 1379 N N . PRO A 1 181 ? 17.768 -0.729 -14.660 1.00 95.50 181 PRO A N 1
ATOM 1380 C CA . PRO A 1 181 ? 16.680 -1.310 -15.435 1.00 95.50 181 PRO A CA 1
ATOM 1381 C C . PRO A 1 181 ? 15.548 -1.720 -14.494 1.00 95.50 181 PRO A C 1
ATOM 1383 O O . PRO A 1 181 ? 15.664 -2.670 -13.721 1.00 95.50 181 PRO A O 1
ATOM 1386 N N . LEU A 1 182 ? 14.446 -0.975 -14.552 1.00 96.44 182 LEU A N 1
ATOM 1387 C CA . LEU A 1 182 ? 13.304 -1.196 -13.677 1.00 96.44 182 LEU A CA 1
ATOM 1388 C C . LEU A 1 182 ? 12.674 -2.576 -13.937 1.00 96.44 182 LEU A C 1
ATOM 1390 O O . LEU A 1 182 ? 12.444 -2.928 -15.095 1.00 96.44 182 LEU A O 1
ATOM 1394 N N . PRO A 1 183 ? 12.328 -3.339 -12.884 1.00 97.31 183 PRO A N 1
ATOM 1395 C CA . PRO A 1 183 ? 11.748 -4.676 -13.038 1.00 97.31 183 PRO A CA 1
ATOM 1396 C C . PRO A 1 183 ? 10.287 -4.652 -13.506 1.00 97.31 183 PRO A C 1
ATOM 1398 O O . PRO A 1 183 ? 9.755 -5.683 -13.915 1.00 97.31 183 PRO A O 1
ATOM 1401 N N . TYR A 1 184 ? 9.635 -3.489 -13.436 1.00 98.31 184 TYR A N 1
ATOM 1402 C CA . TYR A 1 184 ? 8.248 -3.289 -13.842 1.00 98.31 184 TYR A CA 1
ATOM 1403 C C . TYR A 1 184 ? 8.163 -2.169 -14.883 1.00 98.31 184 TYR A C 1
ATOM 1405 O O . TYR A 1 184 ? 8.884 -1.173 -14.765 1.00 98.31 184 TYR A O 1
ATOM 1413 N N . PRO A 1 185 ? 7.284 -2.295 -15.889 1.00 98.31 185 PRO A N 1
ATOM 1414 C CA . PRO A 1 185 ? 7.098 -1.257 -16.892 1.00 98.31 185 PRO A CA 1
ATOM 1415 C C . PRO A 1 185 ? 6.334 -0.051 -16.327 1.00 98.31 185 PRO A C 1
ATOM 1417 O O . PRO A 1 185 ? 5.711 -0.118 -15.265 1.00 98.31 185 PRO A O 1
ATOM 1420 N N . LEU A 1 186 ? 6.343 1.063 -17.062 1.00 98.62 186 LEU A N 1
ATOM 1421 C CA . LEU A 1 186 ? 5.415 2.168 -16.812 1.00 98.62 186 LEU A CA 1
ATOM 1422 C C . LEU A 1 186 ? 3.976 1.726 -17.108 1.00 98.62 186 LEU A C 1
ATOM 1424 O O . LEU A 1 186 ? 3.749 0.933 -18.019 1.00 98.62 186 LEU A O 1
ATOM 1428 N N . TYR A 1 187 ? 3.002 2.270 -16.377 1.00 98.69 187 TYR A N 1
ATOM 1429 C CA . TYR A 1 187 ? 1.580 1.932 -16.547 1.00 98.69 187 TYR A CA 1
ATOM 1430 C C . TYR A 1 187 ? 1.082 2.142 -17.985 1.00 98.69 18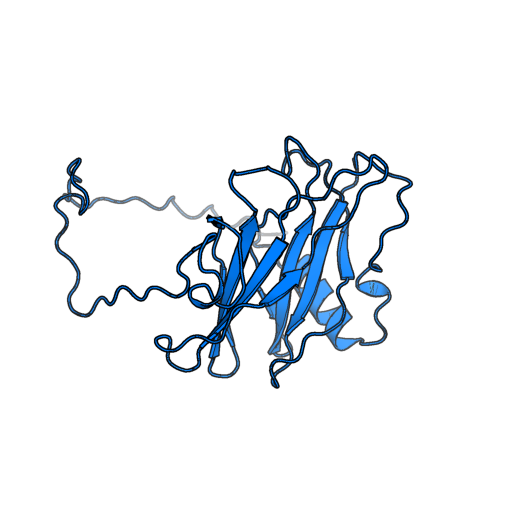7 TYR A C 1
ATOM 1432 O O . TYR A 1 187 ? 0.264 1.363 -18.467 1.00 98.69 187 TYR A O 1
ATOM 1440 N N . SER A 1 188 ? 1.630 3.136 -18.689 1.00 98.38 188 SER A N 1
ATOM 1441 C CA . SER A 1 188 ? 1.307 3.465 -20.080 1.00 98.38 188 SER A CA 1
ATOM 1442 C C . SER A 1 188 ? 1.723 2.393 -21.092 1.00 98.38 188 SER A C 1
ATOM 1444 O O . SER A 1 188 ? 1.269 2.428 -22.231 1.00 98.38 188 SER A O 1
ATOM 1446 N N . ALA A 1 189 ? 2.562 1.432 -20.694 1.00 98.25 189 ALA A N 1
ATOM 1447 C CA . ALA A 1 189 ? 2.921 0.282 -21.520 1.00 98.25 189 ALA A CA 1
ATOM 1448 C C . ALA A 1 189 ? 1.932 -0.894 -21.391 1.00 98.25 189 ALA A C 1
ATOM 1450 O O . ALA A 1 189 ? 2.084 -1.891 -22.097 1.00 98.25 189 ALA A O 1
ATOM 1451 N N . SER A 1 190 ? 0.943 -0.812 -20.492 1.00 98.38 190 SER A N 1
ATOM 1452 C CA . SER A 1 190 ? -0.098 -1.835 -20.367 1.00 98.38 190 SER A CA 1
ATOM 1453 C C . SER A 1 190 ? -0.934 -1.928 -21.645 1.00 98.38 190 SER A C 1
ATOM 1455 O O . SER A 1 190 ? -1.305 -0.918 -22.240 1.00 98.38 190 SER A O 1
ATOM 1457 N N . SER A 1 191 ? -1.289 -3.151 -22.043 1.00 97.94 191 SER A N 1
ATOM 1458 C CA . SER A 1 191 ? -2.211 -3.396 -23.156 1.00 97.94 191 SER A CA 1
ATOM 1459 C C . SER A 1 191 ? -3.687 -3.222 -22.779 1.00 97.94 191 SER A C 1
ATOM 1461 O O . SER A 1 191 ? -4.542 -3.346 -23.652 1.00 97.94 191 SER A O 1
ATOM 1463 N N . ASP A 1 192 ? -4.005 -2.992 -21.499 1.00 98.44 192 ASP A N 1
ATOM 1464 C CA . ASP A 1 192 ? -5.369 -2.726 -21.029 1.00 98.44 192 ASP A CA 1
ATOM 1465 C C . ASP A 1 192 ? -5.640 -1.208 -21.020 1.00 98.44 192 ASP A C 1
ATOM 1467 O O . ASP A 1 192 ? -5.180 -0.506 -20.112 1.00 98.44 192 ASP A O 1
ATOM 1471 N N . PRO A 1 193 ? -6.401 -0.675 -21.997 1.00 98.31 193 PRO A N 1
ATOM 1472 C CA . PRO A 1 193 ? -6.662 0.760 -22.086 1.00 98.31 193 PRO A CA 1
ATOM 1473 C C . PRO A 1 193 ? -7.511 1.294 -20.925 1.00 98.31 193 PRO A C 1
ATOM 1475 O O . PRO A 1 193 ? -7.412 2.478 -20.596 1.00 98.31 193 PRO A O 1
ATOM 1478 N N . GLY A 1 194 ? -8.335 0.453 -20.289 1.00 98.50 194 GLY A N 1
ATOM 1479 C CA . GLY A 1 194 ? -9.118 0.861 -19.123 1.00 98.50 194 GLY A CA 1
ATOM 1480 C C . GLY A 1 194 ? -8.235 1.027 -17.890 1.00 98.50 194 GLY A C 1
ATOM 1481 O O . GLY A 1 194 ? -8.353 2.025 -17.187 1.00 98.50 194 GLY A O 1
ATOM 1482 N N . PHE A 1 195 ? -7.262 0.133 -17.692 1.00 98.75 195 PHE A N 1
ATOM 1483 C CA . PHE A 1 195 ? -6.254 0.290 -16.639 1.00 98.75 195 PHE A CA 1
ATOM 1484 C C . PHE A 1 195 ? -5.414 1.561 -16.827 1.00 98.75 195 PHE A C 1
ATOM 1486 O O . PHE A 1 195 ? -5.198 2.308 -15.870 1.00 98.75 195 PHE A O 1
ATOM 1493 N N . VAL A 1 196 ? -4.970 1.837 -18.061 1.00 98.81 196 VAL A N 1
ATOM 1494 C CA . VAL A 1 196 ? -4.239 3.077 -18.379 1.00 98.81 196 VAL A CA 1
ATOM 1495 C C . VAL A 1 196 ? -5.098 4.297 -18.046 1.00 98.81 196 VAL A C 1
ATOM 1497 O O . VAL A 1 196 ? -4.641 5.190 -17.337 1.00 98.81 196 VAL A O 1
ATOM 1500 N N . SER A 1 197 ? -6.363 4.300 -18.471 1.00 98.62 197 SER A N 1
ATOM 1501 C CA . SER A 1 197 ? -7.301 5.399 -18.205 1.00 98.62 197 SER A CA 1
ATOM 1502 C C . SER A 1 197 ? -7.561 5.603 -16.707 1.00 98.62 197 SER A C 1
ATOM 1504 O O . SER A 1 197 ? -7.623 6.740 -16.246 1.00 98.62 197 SER A O 1
ATOM 1506 N N . ALA A 1 198 ? -7.660 4.523 -15.928 1.00 98.69 198 ALA A N 1
ATOM 1507 C CA . ALA A 1 198 ? -7.802 4.584 -14.475 1.00 98.69 198 ALA A CA 1
ATOM 1508 C C . ALA A 1 198 ? -6.570 5.213 -13.795 1.00 98.69 198 ALA A C 1
ATOM 1510 O O . ALA A 1 198 ? -6.712 6.006 -12.862 1.00 98.69 198 ALA A O 1
ATOM 1511 N N . CYS A 1 199 ? -5.362 4.902 -14.276 1.00 98.62 199 CYS A N 1
ATOM 1512 C CA . CYS A 1 199 ? -4.128 5.521 -13.785 1.00 98.62 199 CYS A CA 1
ATOM 1513 C C . CYS A 1 199 ? -4.062 7.020 -14.123 1.00 98.62 199 CYS A C 1
ATOM 1515 O O . CYS A 1 199 ? -3.701 7.822 -13.263 1.00 98.62 199 CYS A O 1
ATOM 1517 N N . GLU A 1 200 ? -4.453 7.416 -15.336 1.00 98.31 200 GLU A N 1
ATOM 1518 C CA . GLU A 1 200 ? -4.520 8.831 -15.738 1.00 98.31 200 GLU A CA 1
ATOM 1519 C C . GLU A 1 200 ? -5.567 9.609 -14.928 1.00 98.31 200 GLU A C 1
ATOM 1521 O O . GLU A 1 200 ? -5.324 10.738 -14.491 1.00 98.31 200 GLU A O 1
ATOM 1526 N N . ALA A 1 201 ? -6.721 8.991 -14.657 1.00 97.94 201 ALA A N 1
ATOM 1527 C CA . ALA A 1 201 ? -7.742 9.567 -13.788 1.00 97.94 201 ALA A CA 1
ATOM 1528 C C . ALA A 1 201 ? -7.187 9.845 -12.383 1.00 97.94 201 ALA A C 1
ATOM 1530 O O . ALA A 1 201 ? -7.405 10.924 -11.839 1.00 97.94 201 ALA A O 1
ATOM 1531 N N . LEU A 1 202 ? -6.397 8.923 -11.824 1.00 97.44 202 LEU A N 1
ATOM 1532 C CA . LEU A 1 202 ? -5.706 9.159 -10.559 1.00 97.44 202 LEU A CA 1
ATOM 1533 C C . LEU A 1 202 ? -4.684 10.304 -10.651 1.00 97.44 202 LEU A C 1
ATOM 1535 O O . LEU A 1 202 ? -4.618 11.136 -9.751 1.00 97.44 202 LEU A O 1
ATOM 1539 N N . LEU A 1 203 ? -3.877 10.366 -11.712 1.00 96.75 203 LEU A N 1
ATOM 1540 C CA . LEU A 1 203 ? -2.836 11.394 -11.860 1.00 96.75 203 LEU A CA 1
ATOM 1541 C C . LEU A 1 203 ? -3.402 12.808 -12.034 1.00 96.75 203 LEU A C 1
ATOM 1543 O O . LEU A 1 203 ? -2.749 13.779 -11.652 1.00 96.75 203 LEU A O 1
ATOM 1547 N N . THR A 1 204 ? -4.608 12.919 -12.585 1.00 95.44 204 THR A N 1
ATOM 1548 C CA . THR A 1 204 ? -5.335 14.185 -12.752 1.00 95.44 204 THR A CA 1
ATOM 1549 C C . THR A 1 204 ? -6.249 14.517 -11.568 1.00 95.44 204 THR A C 1
ATOM 1551 O O . THR A 1 204 ? -6.850 15.590 -11.541 1.00 95.44 204 THR A O 1
ATOM 1554 N N . ASN A 1 205 ? -6.329 13.635 -10.565 1.00 89.62 205 ASN A N 1
ATOM 1555 C CA . ASN A 1 205 ? -7.137 13.831 -9.368 1.00 89.62 205 ASN A CA 1
ATOM 1556 C C . ASN A 1 205 ? -6.417 14.736 -8.355 1.00 89.62 205 ASN A C 1
ATOM 1558 O O . ASN A 1 205 ? -5.850 14.276 -7.362 1.00 89.62 205 ASN A O 1
ATOM 1562 N N . SER A 1 206 ? -6.415 16.035 -8.634 1.00 79.56 206 SER A N 1
ATOM 1563 C CA . SER A 1 206 ? -6.010 17.077 -7.692 1.00 79.56 206 SER A CA 1
ATOM 1564 C C . SER A 1 206 ? -7.238 17.802 -7.154 1.00 79.56 206 SER A C 1
ATOM 1566 O O . SER A 1 206 ? -8.101 18.195 -7.942 1.00 79.56 206 SER A O 1
ATOM 1568 N N . GLU A 1 207 ? -7.285 18.072 -5.848 1.00 55.09 207 GLU A N 1
ATOM 1569 C CA . GLU A 1 207 ? -8.141 19.159 -5.371 1.00 55.09 207 GLU A CA 1
ATOM 1570 C C . GLU A 1 207 ? -7.625 20.487 -5.950 1.00 55.09 207 GLU A C 1
ATOM 1572 O O . GLU A 1 207 ? -6.405 20.673 -6.051 1.00 55.09 207 GLU A O 1
ATOM 1577 N N . PRO A 1 208 ? -8.508 21.411 -6.364 1.00 47.62 208 PRO A N 1
ATOM 1578 C CA . PRO A 1 208 ? -8.089 22.781 -6.608 1.00 47.62 208 PRO A CA 1
ATOM 1579 C C . PRO A 1 208 ? -7.531 23.346 -5.295 1.00 47.62 208 PRO A C 1
ATOM 1581 O O . PRO A 1 208 ? -8.249 23.417 -4.300 1.00 47.62 208 PRO A O 1
ATOM 1584 N N . ILE A 1 209 ? -6.241 23.686 -5.301 1.00 39.34 209 ILE A N 1
ATOM 1585 C CA . ILE A 1 209 ? -5.571 24.421 -4.217 1.00 39.34 209 ILE A CA 1
ATOM 1586 C C . ILE A 1 209 ? -6.088 25.860 -4.193 1.00 39.34 209 ILE A C 1
ATOM 1588 O O . ILE A 1 209 ? -6.188 26.454 -5.295 1.00 39.34 209 ILE A O 1
#

pLDDT: mean 93.37, std 10.65, range [38.5, 98.88]

Mean predicted aligned error: 5.08 Å

Sequence (209 aa):
MLHATEPSPPLVYTGPTEIAATADGGLQPVVGVQNIQVFRANRTASAHADGLTDTYNHAPMLAYWHGRFYLEYLSGAVNEHDNPTVTSLTNSADGLTWSAPRVIFPAITLPDGTHTIAHQRMGFYVAPDGRLLALSFYGTPPSPNDGKGLGRAVREIHADGSLGNIHFIRLNTDRDFPDFPLPYPLYSASSDPGFVSACEALLTNSEPI

Secondary structure (DSSP, 8-state):
----PPPPPPP---------SSTTTTPPPPTT----------STTGGGTTT----EEEEEEEEEETTEEEEEEEEESSSTTPSPEEEEEEEESSSSS-PPPEEEEPPPBPTTS-B-EE--S--EEE-TTSPEEEEEEEE-SS-TTSS-S-EEEEEEEPTTS-BPPPEEEEE-SS-SSTT---SS-BGGG-S-HHHHHHHHHHHT-----

Radius of gyration: 19.74 Å; Cα contacts (8 Å, |Δi|>4): 384; chains: 1; bounding box: 46×54×54 Å

Foldseek 3Di:
DPPPDDDDDDDDDDDPDAFCPDPCRPDDDDPPDDDADQADADLVCCVNGLNDNFPDKDQWDWDDALQKIKIKIKTDNYDPQQPDIFIWIWMDNPVHDIDRIDTPGGWDQDPVRTTWYKDDNHQWDQFPVRWIKGKIFTADPDCGPPLAGQAMKIWTQDSVRDIGDIAGLDGGPNHPCPPDDDPHYHQVPDPDVVSVVRSVRVVPPDDDD

Solvent-accessible surface area (backbone atoms only — not comparable to full-atom values): 12565 Å² total; per-residue (Å²): 134,83,79,80,72,79,79,77,78,79,92,78,90,84,72,89,82,74,77,47,102,51,99,67,23,82,59,83,79,66,88,87,74,79,92,76,85,86,76,52,72,26,63,94,51,19,82,72,23,58,68,39,54,37,60,23,72,48,68,74,33,80,50,77,56,97,74,27,40,39,43,35,31,33,37,16,61,66,48,88,68,44,62,52,15,25,29,31,38,29,40,19,72,78,79,77,61,65,50,69,57,42,78,77,42,75,54,49,79,43,97,89,70,50,34,19,24,49,65,59,95,64,35,72,46,75,28,95,89,68,49,38,37,39,40,45,22,37,9,33,71,81,56,42,81,76,56,35,13,65,27,31,33,32,29,40,48,45,96,89,71,51,70,52,74,68,18,33,74,43,69,39,90,62,32,82,61,76,85,59,84,67,94,47,53,51,40,84,73,53,90,48,67,65,61,36,50,38,51,49,53,56,75,67,66,65,78,88,127

Nearest PDB structures (foldseek):
  5mqs-assembly1_A  TM=9.472E-01  e=3.013E-18  Bacteroides thetaiotaomicron
  3kst-assembly2_B  TM=5.391E-01  e=1.015E-03  Bacteroides thetaiotaomicron VPI-5482
  1y9m-assembly1_A  TM=5.619E-01  e=2.895E-02  Aspergillus awamori
  5mui-assembly1_A  TM=5.239E-01  e=3.845E-02  Bacteroides thetaiotaomicron VPI-5482
  5bsz-assembly1_A  TM=4.084E-01  e=4.050E+00  Streptoalloteichus sp. ATCC 53650